Protein AF-A0AA96WL97-F1 (afdb_monomer_lite)

Sequence (292 aa):
MRRDTTIGDDLRQWLKRKKRLARTTHQAYKEHIDLYLQPQPGHIKRRDLKLRHIEAMYDAIERENAERLIHQAKVAELEEARDAAYRAGVQASGKKEERRVTRRVYLDANAALREGRKGKRKITSAATMHRINATLSSFLGSGIKRGEYSTNWAALVELPAAKRAKPLVRTPERVEEWKRTGEKPGPVMVWAPEQTGAFLDFVSDDRLYALWHTFIFLGYGSPFSWVKTRFESTHAFSPDHCSRSCACFASPRRHPDWISRRFKRLVGIHDLDGAAVPAGRSRTGQAAPARG

Structure (mmCIF, N/CA/C/O backbone):
data_AF-A0AA96WL97-F1
#
_entry.id   AF-A0AA96WL97-F1
#
loop_
_atom_site.group_PDB
_atom_site.id
_atom_site.type_symbol
_atom_site.label_atom_id
_atom_site.label_alt_id
_atom_site.label_comp_id
_atom_site.label_asym_id
_atom_site.label_entity_id
_atom_site.label_seq_id
_atom_site.pdbx_PDB_ins_code
_atom_site.Cartn_x
_atom_site.Cartn_y
_atom_site.Cartn_z
_atom_site.occupancy
_atom_site.B_iso_or_equiv
_atom_site.auth_seq_id
_atom_site.auth_comp_id
_atom_site.auth_asym_id
_atom_site.auth_atom_id
_atom_site.pdbx_PDB_model_num
ATOM 1 N N . MET A 1 1 ? -9.130 7.633 34.487 1.00 57.94 1 MET A N 1
ATOM 2 C CA . MET A 1 1 ? -8.559 7.285 33.162 1.00 57.94 1 MET A CA 1
ATOM 3 C C . MET A 1 1 ? -7.600 8.396 32.739 1.00 57.94 1 MET A C 1
ATOM 5 O O . MET A 1 1 ? -8.005 9.550 32.821 1.00 57.94 1 MET A O 1
ATOM 9 N N . ARG A 1 2 ? -6.335 8.101 32.388 1.00 68.44 2 ARG A N 1
ATOM 10 C CA . ARG A 1 2 ? -5.340 9.144 32.049 1.00 68.44 2 ARG A CA 1
ATOM 11 C C . ARG A 1 2 ? -5.741 9.823 30.734 1.00 68.44 2 ARG A C 1
ATOM 13 O O . ARG A 1 2 ? -5.734 9.183 29.690 1.00 68.44 2 ARG A O 1
ATOM 20 N N . ARG A 1 3 ? -6.149 11.093 30.795 1.00 64.94 3 ARG A N 1
ATOM 21 C CA . ARG A 1 3 ? -6.630 11.850 29.621 1.00 64.94 3 ARG A CA 1
ATOM 22 C C . ARG A 1 3 ? -5.494 12.310 28.697 1.00 64.94 3 ARG A C 1
ATOM 24 O O . ARG A 1 3 ? -5.757 12.627 27.543 1.00 64.94 3 ARG A O 1
ATOM 31 N N . ASP A 1 4 ? -4.259 12.309 29.198 1.00 79.06 4 ASP A N 1
ATOM 32 C CA . ASP A 1 4 ? -3.061 12.760 28.480 1.00 79.06 4 ASP A CA 1
ATOM 33 C C . ASP A 1 4 ? -2.331 11.659 27.702 1.00 79.06 4 ASP A C 1
ATOM 35 O O . ASP A 1 4 ? -1.277 11.918 27.129 1.00 79.06 4 ASP A O 1
ATOM 39 N N . THR A 1 5 ? -2.865 10.435 27.660 1.00 91.75 5 THR A N 1
ATOM 40 C CA . THR A 1 5 ? -2.268 9.367 26.852 1.00 91.75 5 THR A CA 1
ATOM 41 C C . THR A 1 5 ? -2.387 9.692 25.362 1.00 91.75 5 THR A C 1
ATOM 43 O O . THR A 1 5 ? -3.418 10.193 24.897 1.00 91.75 5 THR A O 1
ATOM 46 N N . THR A 1 6 ? -1.313 9.429 24.621 1.00 95.12 6 THR A N 1
ATOM 47 C CA . THR A 1 6 ? -1.275 9.634 23.174 1.00 95.12 6 THR A CA 1
ATOM 48 C C . THR A 1 6 ? -1.979 8.495 22.440 1.00 95.12 6 THR A C 1
ATOM 50 O O . THR A 1 6 ? -2.063 7.366 22.933 1.00 95.12 6 THR A O 1
ATOM 53 N N . ILE A 1 7 ? -2.473 8.767 21.232 1.00 94.75 7 ILE A N 1
ATOM 54 C CA . ILE A 1 7 ? -3.063 7.731 20.378 1.00 94.75 7 ILE A CA 1
ATOM 55 C C . ILE A 1 7 ? -2.039 6.638 20.045 1.00 94.75 7 ILE A C 1
ATOM 57 O O . ILE A 1 7 ? -2.407 5.466 19.979 1.00 94.75 7 ILE A O 1
ATOM 61 N N . GLY A 1 8 ? -0.758 6.986 19.884 1.00 94.50 8 GLY A N 1
ATOM 62 C CA . GLY A 1 8 ? 0.312 6.017 19.639 1.00 94.50 8 GLY A CA 1
ATOM 63 C C . GLY A 1 8 ? 0.466 5.008 20.780 1.00 94.50 8 GLY A C 1
ATOM 64 O O . GLY A 1 8 ? 0.510 3.797 20.539 1.00 94.50 8 GLY A O 1
ATOM 65 N N . ASP A 1 9 ? 0.463 5.483 22.026 1.00 94.50 9 ASP A N 1
ATOM 66 C CA . ASP A 1 9 ? 0.535 4.612 23.205 1.00 94.50 9 ASP A CA 1
ATOM 67 C C . ASP A 1 9 ? -0.697 3.712 23.314 1.00 94.50 9 ASP A C 1
ATOM 69 O O . ASP A 1 9 ? -0.585 2.504 23.554 1.00 94.50 9 ASP A O 1
ATOM 73 N N . ASP A 1 10 ? -1.879 4.280 23.071 1.00 94.31 10 ASP A N 1
ATOM 74 C CA . ASP A 1 10 ? -3.135 3.540 23.094 1.00 94.31 10 ASP A CA 1
ATOM 75 C C . ASP A 1 10 ? -3.192 2.456 22.014 1.00 94.31 10 ASP A C 1
ATOM 77 O O . ASP A 1 10 ? -3.643 1.342 22.290 1.00 94.31 10 ASP A O 1
ATOM 81 N N . LEU A 1 11 ? -2.705 2.739 20.802 1.00 95.56 11 LEU A N 1
ATOM 82 C CA . LEU A 1 11 ? -2.613 1.773 19.705 1.00 95.56 11 LEU A CA 1
ATOM 83 C C . LEU A 1 11 ? -1.702 0.600 20.073 1.00 95.56 11 LEU A C 1
ATOM 85 O O . LEU A 1 11 ? -2.075 -0.564 19.882 1.00 95.56 11 LEU A O 1
ATOM 89 N N . ARG A 1 12 ? -0.529 0.881 20.653 1.00 95.25 12 ARG A N 1
ATOM 90 C CA . ARG A 1 12 ? 0.408 -0.160 21.105 1.00 95.25 12 ARG A CA 1
ATOM 91 C C . ARG A 1 12 ? -0.185 -0.986 22.240 1.00 95.25 12 ARG A C 1
ATOM 93 O O . ARG A 1 12 ? -0.097 -2.217 22.223 1.00 95.25 12 ARG A O 1
ATOM 100 N N . GLN A 1 13 ? -0.839 -0.338 23.201 1.00 94.31 13 GLN A N 1
ATOM 101 C CA . GLN A 1 13 ? -1.490 -1.030 24.306 1.00 94.31 13 GLN A CA 1
ATOM 102 C C . GLN A 1 13 ? -2.673 -1.879 23.823 1.00 94.31 13 GLN A C 1
ATOM 104 O O . GLN A 1 13 ? -2.840 -3.018 24.263 1.00 94.31 13 GLN A O 1
ATOM 109 N N . TRP A 1 14 ? -3.470 -1.366 22.887 1.00 94.94 14 TRP A N 1
ATOM 110 C CA . TRP A 1 14 ? -4.554 -2.102 22.247 1.00 94.94 14 TRP A CA 1
ATOM 111 C C . TRP A 1 14 ? -4.045 -3.348 21.525 1.00 94.94 14 TRP A C 1
ATOM 113 O O . TRP A 1 14 ? -4.610 -4.426 21.726 1.00 94.94 14 TRP A O 1
ATOM 123 N N . LEU A 1 15 ? -2.961 -3.233 20.752 1.00 95.44 15 LEU A N 1
ATOM 124 C CA . LEU A 1 15 ? -2.369 -4.377 20.065 1.00 95.44 15 LEU A CA 1
ATOM 125 C C . LEU A 1 15 ? -1.872 -5.427 21.073 1.00 95.44 15 LEU A C 1
ATOM 127 O O . LEU A 1 15 ? -2.208 -6.602 20.939 1.00 95.44 15 LEU A O 1
ATOM 131 N N . LYS A 1 16 ? -1.195 -5.003 22.152 1.00 94.31 16 LYS A N 1
ATOM 132 C CA . LYS A 1 16 ? -0.733 -5.890 23.239 1.00 94.31 16 LYS A CA 1
ATOM 133 C C . LYS A 1 16 ? -1.879 -6.636 23.936 1.00 94.31 16 LYS A C 1
ATOM 135 O O . LYS A 1 16 ? -1.709 -7.775 24.365 1.00 94.31 16 LYS A O 1
ATOM 140 N N . ARG A 1 17 ? -3.060 -6.018 24.057 1.00 93.62 17 ARG A N 1
ATOM 141 C CA . ARG A 1 17 ? -4.249 -6.658 24.651 1.00 93.62 17 ARG A CA 1
ATOM 142 C C . ARG A 1 17 ? -4.842 -7.756 23.754 1.00 93.62 17 ARG A C 1
ATOM 144 O O . ARG A 1 17 ? -5.525 -8.641 24.269 1.00 93.62 17 ARG A O 1
ATOM 151 N N . LYS A 1 18 ? -4.597 -7.748 22.437 1.00 90.88 18 LYS A N 1
ATOM 152 C CA . LYS A 1 18 ? -5.163 -8.726 21.488 1.00 90.88 18 LYS A CA 1
ATOM 153 C C . LYS A 1 18 ? -4.414 -10.068 21.494 1.00 90.88 18 LYS A C 1
ATOM 155 O O . LYS A 1 18 ? -3.755 -10.433 20.528 1.00 90.88 18 LYS A O 1
ATOM 160 N N . LYS A 1 19 ? -4.593 -10.851 22.564 1.00 86.94 19 LYS A N 1
ATOM 161 C CA . LYS A 1 19 ? -3.905 -12.144 22.771 1.00 86.94 19 LYS A CA 1
ATOM 162 C C . LYS A 1 19 ? -4.341 -13.283 21.837 1.00 86.94 19 LYS A C 1
ATOM 164 O O . LYS A 1 19 ? -3.566 -14.198 21.607 1.00 86.94 19 LYS A O 1
ATOM 169 N N . ARG A 1 20 ? -5.573 -13.253 21.314 1.00 89.88 20 ARG A N 1
ATOM 170 C CA . ARG A 1 20 ? -6.141 -14.310 20.444 1.00 89.88 20 ARG A CA 1
ATOM 171 C C . ARG A 1 20 ? -6.071 -13.975 18.946 1.00 89.88 20 ARG A C 1
ATOM 173 O O . ARG A 1 20 ? -6.803 -14.550 18.150 1.00 89.88 20 ARG A O 1
ATOM 180 N N . LEU A 1 21 ? -5.254 -12.994 18.559 1.00 90.75 21 LEU A N 1
ATOM 181 C CA . LEU A 1 21 ? -5.152 -12.558 17.168 1.00 90.75 21 LEU A CA 1
ATOM 182 C C . LEU A 1 21 ? -4.196 -13.463 16.383 1.00 90.75 21 LEU A C 1
ATOM 184 O O . LEU A 1 21 ? -3.112 -13.783 16.863 1.00 90.75 21 LEU A O 1
ATOM 188 N N . ALA A 1 22 ? -4.573 -13.834 15.158 1.00 92.75 22 ALA A N 1
ATOM 189 C CA . ALA A 1 22 ? -3.690 -14.577 14.266 1.00 92.75 22 ALA A CA 1
ATOM 190 C C . ALA A 1 22 ? -2.371 -13.817 14.032 1.00 92.75 22 ALA A C 1
ATOM 192 O O . ALA A 1 22 ? -2.366 -12.591 13.879 1.00 92.75 22 ALA A O 1
ATOM 193 N N . ARG A 1 23 ? -1.252 -14.552 13.952 1.00 93.25 23 ARG A N 1
ATOM 194 C CA . ARG A 1 23 ? 0.104 -13.989 13.792 1.00 93.25 23 ARG A CA 1
ATOM 195 C C . ARG A 1 23 ? 0.204 -13.005 12.624 1.00 93.25 23 ARG A C 1
ATOM 197 O O . ARG A 1 23 ? 0.793 -11.938 12.765 1.00 93.25 23 ARG A O 1
ATOM 204 N N . THR A 1 24 ? -0.379 -13.355 11.479 1.00 93.56 24 THR A N 1
ATOM 205 C CA . THR A 1 24 ? -0.364 -12.532 10.259 1.00 93.56 24 THR A CA 1
ATOM 206 C C . THR A 1 24 ? -1.126 -11.223 10.441 1.00 93.56 24 THR A C 1
ATOM 208 O O . THR A 1 24 ? -0.638 -10.168 10.047 1.00 93.56 24 THR A O 1
ATOM 211 N N . THR A 1 25 ? -2.287 -11.258 11.095 1.00 93.25 25 THR A N 1
ATOM 212 C CA . THR A 1 25 ? -3.080 -10.056 11.379 1.00 93.25 25 THR A CA 1
ATOM 213 C C . THR A 1 25 ? -2.402 -9.162 12.413 1.00 93.25 25 THR A C 1
ATOM 215 O O . THR A 1 25 ? -2.405 -7.944 12.257 1.00 93.25 25 THR A O 1
ATOM 218 N N . HIS A 1 26 ? -1.781 -9.746 13.443 1.00 94.69 26 HIS A N 1
ATOM 219 C CA . HIS A 1 26 ? -0.990 -8.985 14.409 1.00 94.69 26 HIS A CA 1
ATOM 220 C C . HIS A 1 26 ? 0.166 -8.253 13.720 1.00 94.69 26 HIS A C 1
ATOM 222 O O . HIS A 1 26 ? 0.382 -7.069 13.972 1.00 94.69 26 HIS A O 1
ATOM 228 N N . GLN A 1 27 ? 0.881 -8.939 12.824 1.00 94.81 27 GLN A N 1
ATOM 229 C CA . GLN A 1 27 ? 1.963 -8.338 12.050 1.00 94.81 27 GLN A CA 1
ATOM 230 C C . GLN A 1 27 ? 1.458 -7.202 11.149 1.00 94.81 27 GLN A C 1
ATOM 232 O O . GLN A 1 27 ? 2.032 -6.118 11.179 1.00 94.81 27 GLN A O 1
ATOM 237 N N . ALA A 1 28 ? 0.346 -7.397 10.435 1.00 93.62 28 ALA A N 1
ATOM 238 C CA . ALA A 1 28 ? -0.245 -6.351 9.598 1.00 93.62 28 ALA A CA 1
ATOM 239 C C . ALA A 1 28 ? -0.657 -5.109 10.412 1.00 93.62 28 ALA A C 1
ATOM 241 O O . ALA A 1 28 ? -0.379 -3.981 10.015 1.00 93.62 28 ALA A O 1
ATOM 242 N N . TYR A 1 29 ? -1.277 -5.294 11.584 1.00 95.62 29 TYR A N 1
ATOM 243 C CA . TYR A 1 29 ? -1.622 -4.171 12.464 1.00 95.62 29 TYR A CA 1
ATOM 244 C C . TYR A 1 29 ? -0.385 -3.448 12.982 1.00 95.62 29 TYR A C 1
ATOM 246 O O . TYR A 1 29 ? -0.372 -2.220 13.003 1.00 95.62 29 TYR A O 1
ATOM 254 N N . LYS A 1 30 ? 0.655 -4.192 13.374 1.00 96.00 30 LYS A N 1
ATOM 255 C CA . LYS A 1 30 ? 1.928 -3.610 13.799 1.00 96.00 30 LYS A CA 1
ATOM 256 C C . LYS A 1 30 ? 2.538 -2.753 12.688 1.00 96.00 30 LYS A C 1
ATOM 258 O O . LYS A 1 30 ? 2.911 -1.619 12.949 1.00 96.00 30 LYS A O 1
ATOM 263 N N . GLU A 1 31 ? 2.571 -3.260 11.458 1.00 95.56 31 GLU A N 1
ATOM 264 C CA . GLU A 1 31 ? 3.070 -2.517 10.296 1.00 95.56 31 GLU A CA 1
ATOM 265 C C . GLU A 1 31 ? 2.265 -1.241 10.039 1.00 95.56 31 GLU A C 1
ATOM 267 O O . GLU A 1 31 ? 2.856 -0.182 9.848 1.00 95.56 31 GLU A O 1
ATOM 272 N N . HIS A 1 32 ? 0.930 -1.301 10.094 1.00 95.69 32 HIS A N 1
ATOM 273 C CA . HIS A 1 32 ? 0.101 -0.100 9.951 1.00 95.69 32 HIS A CA 1
ATOM 274 C C . HIS A 1 32 ? 0.394 0.931 11.051 1.00 95.69 32 HIS A C 1
ATOM 276 O O . HIS A 1 32 ? 0.474 2.129 10.771 1.00 95.69 32 HIS A O 1
ATOM 282 N N . ILE A 1 33 ? 0.572 0.467 12.293 1.00 95.88 33 ILE A N 1
ATOM 283 C CA . ILE A 1 33 ? 0.890 1.330 13.431 1.00 95.88 33 ILE A CA 1
ATOM 284 C C . ILE A 1 33 ? 2.257 1.981 13.245 1.00 95.88 33 ILE A C 1
ATOM 286 O O . ILE A 1 33 ? 2.350 3.200 13.300 1.00 95.88 33 ILE A O 1
ATOM 290 N N . ASP A 1 34 ? 3.303 1.198 13.003 1.00 95.56 34 ASP A N 1
ATOM 291 C CA . ASP A 1 34 ? 4.670 1.713 12.956 1.00 95.56 34 ASP A CA 1
ATOM 292 C C . ASP A 1 34 ? 4.909 2.615 11.730 1.00 95.56 34 ASP A C 1
ATOM 294 O O . ASP A 1 34 ? 5.621 3.610 11.844 1.00 95.56 34 ASP A O 1
ATOM 298 N N . LEU A 1 35 ? 4.293 2.311 10.580 1.00 92.81 35 LEU A N 1
ATOM 299 C CA . LEU A 1 35 ? 4.519 3.052 9.333 1.00 92.81 35 LEU A CA 1
ATOM 300 C C . LEU A 1 35 ? 3.624 4.285 9.160 1.00 92.81 35 LEU A C 1
ATOM 302 O O . LEU A 1 35 ? 4.073 5.258 8.564 1.00 92.81 35 LEU A O 1
ATOM 306 N N . TYR A 1 36 ? 2.372 4.245 9.629 1.00 93.62 36 TYR A N 1
ATOM 307 C CA . TYR A 1 36 ? 1.377 5.278 9.300 1.00 93.62 36 TYR A CA 1
ATOM 308 C C . TYR A 1 36 ? 0.752 5.923 10.535 1.00 93.62 36 TYR A C 1
ATOM 310 O O . TYR A 1 36 ? 0.695 7.148 10.625 1.00 93.62 36 TYR A O 1
ATOM 318 N N . LEU A 1 37 ? 0.302 5.122 11.507 1.00 94.50 37 LEU A N 1
ATOM 319 C CA . LEU A 1 37 ? -0.462 5.661 12.637 1.00 94.50 37 LEU A CA 1
ATOM 320 C C . LEU A 1 37 ? 0.429 6.289 13.716 1.00 94.50 37 LEU A C 1
ATOM 322 O O . LEU A 1 37 ? 0.019 7.243 14.364 1.00 94.50 37 LEU A O 1
ATOM 326 N N . GLN A 1 38 ? 1.642 5.783 13.932 1.00 93.81 38 GLN A N 1
ATOM 327 C CA . GLN A 1 38 ? 2.577 6.354 14.901 1.00 93.81 38 GLN A CA 1
ATOM 328 C C . GLN A 1 38 ? 3.153 7.695 14.421 1.00 93.81 38 GLN A C 1
ATOM 330 O O . GLN A 1 38 ? 3.151 8.626 15.226 1.00 93.81 38 GLN A O 1
ATOM 335 N N . PRO A 1 39 ? 3.625 7.840 13.163 1.00 93.25 39 PRO A N 1
ATOM 336 C CA . PRO A 1 39 ? 4.233 9.095 12.724 1.00 93.25 39 PRO A CA 1
ATOM 337 C C . PRO A 1 39 ? 3.222 10.240 12.616 1.00 93.25 39 PRO A C 1
ATOM 339 O O . PRO A 1 39 ? 3.520 11.355 13.031 1.00 93.25 39 PRO A O 1
ATOM 342 N N . GLN A 1 40 ? 2.024 9.959 12.091 1.00 90.44 40 GLN A N 1
ATOM 343 C CA . GLN A 1 40 ? 1.046 10.992 11.746 1.00 90.44 40 GLN A CA 1
ATOM 344 C C . GLN A 1 40 ? 0.090 11.293 12.924 1.00 90.44 40 GLN A C 1
ATOM 346 O O . GLN A 1 40 ? 0.294 12.300 13.590 1.00 90.44 40 GLN A O 1
ATOM 351 N N . PRO A 1 41 ? -0.904 10.458 13.294 1.00 92.56 41 PRO A N 1
ATOM 352 C CA . PRO A 1 41 ? -1.788 10.764 14.425 1.00 92.56 41 PRO A CA 1
ATOM 353 C C . PRO A 1 41 ? -1.231 10.356 15.800 1.00 92.56 41 PRO A C 1
ATOM 355 O O . PRO A 1 41 ? -1.852 10.643 16.822 1.00 92.56 41 PRO A O 1
ATOM 358 N N . GLY A 1 42 ? -0.090 9.666 15.866 1.00 91.94 42 GLY A N 1
ATOM 359 C CA . GLY A 1 42 ? 0.376 9.004 17.086 1.00 91.94 42 GLY A CA 1
ATOM 360 C C . GLY A 1 42 ? 0.736 9.946 18.232 1.00 91.94 42 GLY A C 1
ATOM 361 O O . GLY A 1 42 ? 0.603 9.550 19.385 1.00 91.94 42 GLY A O 1
ATOM 362 N N . HIS A 1 43 ? 1.136 11.183 17.934 1.00 93.62 43 HIS A N 1
ATOM 363 C CA . HIS A 1 43 ? 1.472 12.208 18.928 1.00 93.62 43 HIS A CA 1
ATOM 364 C C . HIS A 1 43 ? 0.241 12.950 19.480 1.00 93.62 43 HIS A C 1
ATOM 366 O O . HIS A 1 43 ? 0.340 13.679 20.467 1.00 93.62 43 HIS A O 1
ATOM 372 N N . ILE A 1 44 ? -0.927 12.774 18.858 1.00 94.31 44 ILE A N 1
ATOM 373 C CA . ILE A 1 44 ? -2.164 13.443 19.259 1.00 94.31 44 ILE A CA 1
ATOM 374 C C . ILE A 1 44 ? -2.659 12.817 20.562 1.00 94.31 44 ILE A C 1
ATOM 376 O O . ILE A 1 44 ? -2.655 11.595 20.732 1.00 94.31 44 ILE A O 1
ATOM 380 N N . LYS A 1 45 ? -3.100 13.652 21.504 1.00 93.94 45 LYS A N 1
ATOM 381 C CA . LYS A 1 45 ? -3.701 13.177 22.753 1.00 93.94 45 LYS A CA 1
ATOM 382 C C . LYS A 1 45 ? -5.068 12.561 22.484 1.00 93.94 45 LYS A C 1
ATOM 384 O O . LYS A 1 45 ? -5.835 13.065 21.666 1.00 93.94 45 LYS A O 1
ATOM 389 N N . ARG A 1 46 ? -5.430 11.533 23.255 1.00 91.88 46 ARG A N 1
ATOM 390 C CA . ARG A 1 46 ? -6.731 10.852 23.159 1.00 91.88 46 ARG A CA 1
ATOM 391 C C . ARG A 1 46 ? -7.923 11.815 23.095 1.00 91.88 46 ARG A C 1
ATOM 393 O O . ARG A 1 46 ? -8.811 11.620 22.272 1.00 91.88 46 ARG A O 1
ATOM 400 N N . ARG A 1 47 ? -7.937 12.842 23.951 1.00 90.62 47 ARG A N 1
ATOM 401 C CA . ARG A 1 47 ? -9.029 13.829 24.052 1.00 90.62 47 ARG A CA 1
ATOM 402 C C . ARG A 1 47 ? -9.152 14.761 22.838 1.00 90.62 47 ARG A C 1
ATOM 404 O O . ARG A 1 47 ? -10.216 15.326 22.618 1.00 90.62 47 ARG A O 1
ATOM 411 N N . ASP A 1 48 ? -8.064 14.924 22.089 1.00 92.62 48 ASP A N 1
ATOM 412 C CA . ASP A 1 48 ? -7.949 15.900 21.004 1.00 92.62 48 ASP A CA 1
ATOM 413 C C . ASP A 1 48 ? -8.165 15.247 19.626 1.00 92.62 48 ASP A C 1
ATOM 415 O O . ASP A 1 48 ? -8.278 15.946 18.618 1.00 92.62 48 ASP A O 1
ATOM 419 N N . LEU A 1 49 ? -8.275 13.911 19.571 1.00 93.62 49 LEU A N 1
ATOM 420 C CA . LEU A 1 49 ? -8.537 13.179 18.335 1.00 93.62 49 LEU A CA 1
ATOM 421 C C . LEU A 1 49 ? -9.923 13.534 17.770 1.00 93.62 49 LEU A C 1
ATOM 423 O O . LEU A 1 49 ? -10.955 13.351 18.416 1.00 93.62 49 LEU A O 1
ATOM 427 N N . LYS A 1 50 ? -9.922 13.995 16.520 1.00 94.94 50 LYS A N 1
ATOM 428 C CA . LYS A 1 50 ? -11.078 14.423 15.722 1.00 94.94 50 LYS A CA 1
ATOM 429 C C . LYS A 1 50 ? -10.894 13.963 14.276 1.00 94.94 50 LYS A C 1
ATOM 431 O O . LYS A 1 50 ? -9.773 13.638 13.883 1.00 94.94 50 LYS 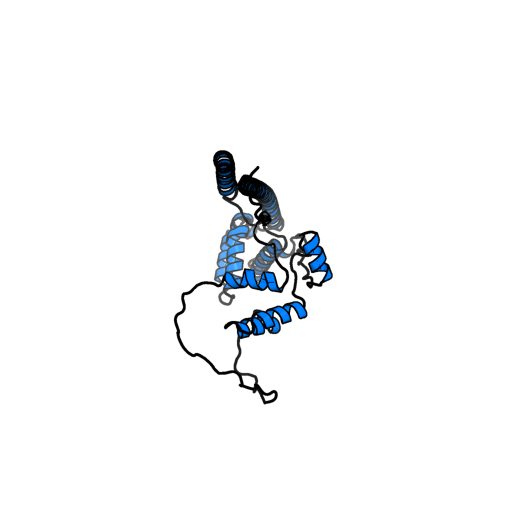A O 1
ATOM 436 N N . LEU A 1 51 ? -11.968 14.012 13.487 1.00 96.06 51 LEU A N 1
ATOM 437 C CA . LEU A 1 51 ? -11.981 13.623 12.070 1.00 96.06 51 LEU A CA 1
ATOM 438 C C . LEU A 1 51 ? -10.843 14.260 11.252 1.00 96.06 51 LEU A C 1
ATOM 440 O O . LEU A 1 51 ? -10.046 13.528 10.669 1.00 96.06 51 LEU A O 1
ATOM 444 N N . ARG A 1 52 ? -10.671 15.586 11.354 1.00 95.69 52 ARG A N 1
ATOM 445 C CA . ARG A 1 52 ? -9.614 16.361 10.668 1.00 95.69 52 ARG A CA 1
ATOM 446 C C . ARG A 1 52 ? -8.200 15.794 10.812 1.00 95.69 52 ARG A C 1
ATOM 448 O O . ARG A 1 52 ? -7.356 15.992 9.953 1.00 95.69 52 ARG A O 1
ATOM 455 N N . HIS A 1 53 ? -7.908 15.131 11.932 1.00 95.62 53 HIS A N 1
ATOM 456 C CA . HIS A 1 53 ? -6.581 14.579 12.191 1.00 95.62 53 HIS A CA 1
ATOM 457 C C . HIS A 1 53 ? -6.348 13.278 11.419 1.00 95.62 53 HIS A C 1
ATOM 459 O O . HIS A 1 53 ? -5.215 12.966 11.064 1.00 95.62 53 HIS A O 1
ATOM 465 N N . ILE A 1 54 ? -7.416 12.523 11.162 1.00 95.38 54 ILE A N 1
ATOM 466 C CA . ILE A 1 54 ? -7.363 11.316 10.341 1.00 95.38 54 ILE A CA 1
ATOM 467 C C . ILE A 1 54 ? -7.365 11.700 8.858 1.00 95.38 54 ILE A C 1
ATOM 469 O O . ILE A 1 54 ? -6.593 11.127 8.097 1.00 95.38 54 ILE A O 1
ATOM 473 N N . GLU A 1 55 ? -8.154 12.701 8.463 1.00 95.56 55 GLU A N 1
ATOM 474 C CA . GLU A 1 55 ? -8.115 13.271 7.106 1.00 95.56 55 GLU A CA 1
ATOM 475 C C . GLU A 1 55 ? -6.713 13.802 6.780 1.00 95.56 55 GLU A C 1
ATOM 477 O O . GLU A 1 55 ? -6.090 13.334 5.832 1.00 95.56 55 GLU A O 1
ATOM 482 N N . ALA A 1 56 ? -6.132 14.627 7.661 1.00 94.94 56 ALA A N 1
ATOM 483 C CA . ALA A 1 56 ? -4.775 15.149 7.484 1.00 94.94 56 ALA A CA 1
ATOM 484 C C . ALA A 1 56 ? -3.701 14.050 7.359 1.00 94.94 56 ALA A C 1
ATOM 486 O O . ALA A 1 56 ? -2.692 14.243 6.676 1.00 94.94 56 ALA A O 1
ATOM 487 N N . MET A 1 57 ? -3.900 12.893 8.004 1.00 95.50 57 MET A N 1
ATOM 488 C CA . MET A 1 57 ? -3.024 11.731 7.837 1.00 95.50 57 MET A CA 1
ATOM 489 C C . MET A 1 57 ? -3.137 11.148 6.423 1.00 95.50 57 MET A C 1
ATOM 491 O O . MET A 1 57 ? -2.107 10.830 5.828 1.00 95.50 57 MET A O 1
ATOM 495 N N . TYR A 1 58 ? -4.346 10.978 5.883 1.00 95.69 58 TYR A N 1
ATOM 496 C CA . TYR A 1 58 ? -4.513 10.467 4.520 1.00 95.69 58 TYR A CA 1
ATOM 497 C C . TYR A 1 58 ? -4.021 11.468 3.473 1.00 95.69 58 TYR A C 1
ATOM 499 O O . TYR A 1 58 ? -3.308 11.050 2.562 1.00 95.69 58 TYR A O 1
ATOM 507 N N . ASP A 1 59 ? -4.237 12.768 3.677 1.00 94.88 59 ASP A N 1
ATOM 508 C CA . ASP A 1 59 ? -3.657 13.817 2.831 1.00 94.88 59 ASP A CA 1
ATOM 509 C C . ASP A 1 59 ? -2.123 13.755 2.832 1.00 94.88 59 ASP A C 1
ATOM 511 O O . ASP A 1 59 ? -1.472 13.907 1.798 1.00 94.88 59 ASP A O 1
ATOM 515 N N . ALA A 1 60 ? -1.510 13.502 3.995 1.00 94.31 60 ALA A N 1
ATOM 516 C CA . ALA A 1 60 ? -0.066 13.309 4.089 1.00 94.31 60 ALA A CA 1
ATOM 517 C C . ALA A 1 60 ? 0.395 12.062 3.319 1.00 94.31 60 ALA A C 1
ATOM 519 O O . ALA A 1 60 ? 1.397 12.120 2.608 1.00 94.31 60 ALA A O 1
ATOM 520 N N . ILE A 1 61 ? -0.353 10.955 3.399 1.00 94.06 61 ILE A N 1
ATOM 521 C CA . ILE A 1 61 ? -0.065 9.739 2.625 1.00 94.06 61 ILE A CA 1
ATOM 522 C C . ILE A 1 61 ? -0.152 10.019 1.120 1.00 94.06 61 ILE A C 1
ATOM 524 O O . ILE A 1 61 ? 0.672 9.508 0.361 1.00 94.06 61 ILE A O 1
ATOM 528 N N . GLU A 1 62 ? -1.127 10.807 0.673 1.00 93.62 62 GLU A N 1
ATOM 529 C CA . GLU A 1 62 ? -1.274 11.177 -0.735 1.00 93.62 62 GLU A CA 1
ATOM 530 C C . GLU A 1 62 ? -0.137 12.079 -1.222 1.00 93.62 62 GLU A C 1
ATOM 532 O O . GLU A 1 62 ? 0.438 11.804 -2.278 1.00 93.62 62 GLU A O 1
ATOM 537 N N . ARG A 1 63 ? 0.277 13.070 -0.422 1.00 93.44 63 ARG A N 1
ATOM 538 C CA . ARG A 1 63 ? 1.470 13.887 -0.712 1.00 93.44 63 ARG A CA 1
ATOM 539 C C . ARG A 1 63 ? 2.729 13.027 -0.838 1.00 93.44 63 ARG A C 1
ATOM 541 O O . ARG A 1 63 ? 3.427 13.101 -1.847 1.00 93.44 63 ARG A O 1
ATOM 548 N N . GLU A 1 64 ? 2.976 12.136 0.122 1.00 92.75 64 GLU A N 1
ATOM 549 C CA . GLU A 1 64 ? 4.106 11.202 0.055 1.00 92.75 64 GLU A CA 1
ATOM 550 C C . GLU A 1 64 ? 4.002 10.250 -1.148 1.00 92.75 64 GLU A C 1
ATOM 552 O O . GLU A 1 64 ? 5.010 9.854 -1.732 1.00 92.75 64 GLU A O 1
ATOM 557 N N . ASN A 1 65 ? 2.793 9.842 -1.538 1.00 94.00 65 ASN A N 1
ATOM 558 C CA . ASN A 1 65 ? 2.587 9.023 -2.728 1.00 94.00 65 ASN A CA 1
ATOM 559 C C . ASN A 1 65 ? 2.959 9.772 -4.014 1.00 94.00 65 ASN A C 1
ATOM 561 O O . ASN A 1 65 ? 3.542 9.145 -4.900 1.00 94.00 65 ASN A O 1
ATOM 565 N N . ALA A 1 66 ? 2.675 11.073 -4.114 1.00 92.81 66 ALA A N 1
ATOM 566 C CA . ALA A 1 66 ? 3.084 11.893 -5.254 1.00 92.81 66 ALA A CA 1
ATOM 567 C C . ALA A 1 66 ? 4.616 11.940 -5.389 1.00 92.81 66 ALA A C 1
ATOM 569 O O . ALA A 1 66 ? 5.155 11.682 -6.465 1.00 92.81 66 ALA A O 1
ATOM 570 N N . GLU A 1 67 ? 5.334 12.134 -4.281 1.00 92.19 67 GLU A N 1
ATOM 571 C CA . GLU A 1 67 ? 6.803 12.074 -4.259 1.00 92.19 67 GLU A CA 1
ATOM 572 C C . GLU A 1 67 ? 7.327 10.691 -4.672 1.00 92.19 67 GLU A C 1
ATOM 574 O O . GLU A 1 67 ? 8.260 10.566 -5.470 1.00 92.19 67 GLU A O 1
ATOM 579 N N . ARG A 1 68 ? 6.698 9.620 -4.168 1.00 93.50 68 ARG A N 1
ATOM 580 C CA . ARG A 1 68 ? 7.055 8.238 -4.523 1.00 93.50 68 ARG A CA 1
ATOM 581 C C . ARG A 1 68 ? 6.816 7.951 -6.004 1.00 93.50 68 ARG A C 1
ATOM 583 O O . ARG A 1 68 ? 7.593 7.196 -6.583 1.00 93.50 68 ARG A O 1
ATOM 590 N N . LEU A 1 69 ? 5.776 8.521 -6.614 1.00 93.50 69 LEU A N 1
ATOM 591 C CA . LEU A 1 69 ? 5.502 8.396 -8.048 1.00 93.50 69 LEU A CA 1
ATOM 592 C C . LEU A 1 69 ? 6.594 9.069 -8.880 1.00 93.50 69 LEU A C 1
ATOM 594 O O . LEU A 1 69 ? 7.144 8.426 -9.772 1.00 93.50 69 LEU A O 1
ATOM 598 N N . ILE A 1 70 ? 6.973 10.301 -8.534 1.00 92.38 70 ILE A N 1
ATOM 599 C CA . ILE A 1 70 ? 8.070 11.025 -9.196 1.00 92.38 70 ILE A CA 1
ATOM 600 C C . ILE A 1 70 ? 9.375 10.226 -9.086 1.00 92.38 70 ILE A C 1
ATOM 602 O O . ILE A 1 70 ? 10.073 10.005 -10.075 1.00 92.38 70 ILE A O 1
ATOM 606 N N . HIS A 1 71 ? 9.680 9.709 -7.893 1.00 91.88 71 HIS A N 1
ATOM 607 C CA . HIS A 1 71 ? 10.850 8.860 -7.685 1.00 91.88 71 HIS A CA 1
ATOM 608 C C . HIS A 1 71 ? 10.794 7.574 -8.526 1.00 91.88 71 HIS A C 1
ATOM 610 O O . HIS A 1 71 ? 11.811 7.128 -9.054 1.00 91.88 71 HIS A O 1
ATOM 616 N N . GLN A 1 72 ? 9.627 6.934 -8.647 1.00 92.88 72 GLN A N 1
ATOM 617 C CA . GLN A 1 72 ? 9.476 5.735 -9.474 1.00 92.88 72 GLN A CA 1
ATOM 618 C C . GLN A 1 72 ? 9.626 6.026 -10.967 1.00 92.88 72 GLN A C 1
ATOM 620 O O . GLN A 1 72 ? 10.263 5.220 -11.640 1.00 92.88 72 GLN A O 1
ATOM 625 N N . ALA A 1 73 ? 9.117 7.161 -11.452 1.00 93.06 73 ALA A N 1
ATOM 626 C CA . ALA A 1 73 ? 9.310 7.606 -12.830 1.00 93.06 73 ALA A CA 1
ATOM 627 C C . ALA A 1 73 ? 10.801 7.802 -13.139 1.00 93.06 73 ALA A C 1
ATOM 629 O O . ALA A 1 73 ? 11.318 7.190 -14.067 1.00 93.06 73 ALA A O 1
ATOM 630 N N . LYS A 1 74 ? 11.533 8.508 -12.267 1.00 92.44 74 LYS A N 1
ATOM 631 C CA . LYS A 1 74 ? 12.992 8.660 -12.387 1.00 92.44 74 LYS A CA 1
ATOM 632 C C . LYS A 1 74 ? 13.725 7.315 -12.415 1.00 92.44 74 LYS A C 1
ATOM 634 O O . LYS A 1 74 ? 14.669 7.124 -13.174 1.00 92.44 74 LYS A O 1
ATOM 639 N N . VAL A 1 75 ? 13.320 6.364 -11.570 1.00 93.12 75 VAL A N 1
ATOM 640 C CA . VAL A 1 75 ? 13.912 5.017 -11.585 1.00 93.12 75 VAL A CA 1
ATOM 641 C C . VAL A 1 75 ? 13.607 4.290 -12.896 1.00 93.12 75 VAL A C 1
ATOM 643 O O . VAL A 1 75 ? 14.492 3.602 -13.391 1.00 93.12 75 VAL A O 1
ATOM 646 N N . ALA A 1 76 ? 12.404 4.438 -13.456 1.00 92.44 76 ALA A N 1
ATOM 647 C CA . ALA A 1 76 ? 12.044 3.839 -14.739 1.00 92.44 76 ALA A CA 1
ATOM 648 C C . ALA A 1 76 ? 12.889 4.414 -15.889 1.00 92.44 76 ALA A C 1
ATOM 650 O O . ALA A 1 76 ? 13.466 3.643 -16.648 1.00 92.44 76 ALA A O 1
ATOM 651 N N . GLU A 1 77 ? 13.082 5.734 -15.942 1.00 91.88 77 GLU A N 1
ATOM 652 C CA . GLU A 1 77 ? 13.970 6.383 -16.922 1.00 91.88 77 GLU A CA 1
ATOM 653 C C . GLU A 1 77 ? 15.413 5.853 -16.833 1.00 91.88 77 GLU A C 1
ATOM 655 O O . GLU A 1 77 ? 16.053 5.558 -17.842 1.00 91.88 77 GLU A O 1
ATOM 660 N N . LEU A 1 78 ? 15.932 5.666 -15.613 1.00 93.00 78 LEU A N 1
ATOM 661 C CA . LEU A 1 78 ? 17.262 5.085 -15.396 1.00 93.00 78 LEU A CA 1
ATOM 662 C C . LEU A 1 78 ? 17.337 3.606 -15.813 1.00 93.00 78 LEU A C 1
ATOM 664 O O . LEU A 1 78 ? 18.383 3.144 -16.277 1.00 93.00 78 LEU A O 1
ATOM 668 N N . GLU A 1 79 ? 16.253 2.848 -15.635 1.00 92.88 79 GLU A N 1
ATOM 669 C CA . GLU A 1 79 ? 16.146 1.462 -16.105 1.00 92.88 79 GLU A CA 1
ATOM 670 C C . GLU A 1 79 ? 16.164 1.409 -17.638 1.00 92.88 79 GLU A C 1
ATOM 672 O O . GLU A 1 79 ? 16.943 0.644 -18.208 1.00 92.88 79 GLU A O 1
ATOM 677 N N . GLU A 1 80 ? 15.409 2.283 -18.302 1.00 92.38 80 GLU A N 1
ATOM 678 C CA . GLU A 1 80 ? 15.393 2.407 -19.761 1.00 92.38 80 GLU A CA 1
ATOM 679 C C . GLU A 1 80 ? 16.753 2.827 -20.325 1.00 92.38 80 GLU A C 1
ATOM 681 O O . GLU A 1 80 ? 17.221 2.239 -21.302 1.00 92.38 80 GLU A O 1
ATOM 686 N N . ALA A 1 81 ? 17.440 3.779 -19.684 1.00 91.12 81 ALA A N 1
ATOM 687 C CA . ALA A 1 81 ? 18.785 4.200 -20.075 1.00 91.12 81 ALA A CA 1
ATOM 688 C C . ALA A 1 81 ? 19.796 3.044 -19.980 1.00 91.12 81 ALA A C 1
ATOM 690 O O . ALA A 1 81 ? 20.595 2.821 -20.896 1.00 91.12 81 ALA A O 1
ATOM 691 N N . ARG A 1 82 ? 19.731 2.250 -18.900 1.00 94.06 82 ARG A N 1
ATOM 692 C CA . ARG A 1 82 ? 20.541 1.032 -18.744 1.00 94.06 82 ARG A CA 1
ATOM 693 C C . ARG A 1 82 ? 20.228 0.012 -19.841 1.00 94.06 82 ARG A C 1
ATOM 695 O O . ARG A 1 82 ? 21.147 -0.593 -20.394 1.00 94.06 82 ARG A O 1
ATOM 702 N N . ASP A 1 83 ? 18.951 -0.189 -20.152 1.00 89.75 83 ASP A N 1
ATOM 703 C CA . ASP A 1 83 ? 18.492 -1.141 -21.169 1.00 89.75 83 ASP A CA 1
ATOM 704 C C . ASP A 1 83 ? 18.872 -0.718 -22.585 1.00 89.75 83 ASP A C 1
ATOM 706 O O . ASP A 1 83 ? 19.272 -1.554 -23.397 1.00 89.75 83 ASP A O 1
ATOM 710 N N . ALA A 1 84 ? 18.809 0.576 -22.888 1.00 90.62 84 ALA A N 1
ATOM 711 C CA . ALA A 1 84 ? 19.300 1.143 -24.135 1.00 90.62 84 ALA A CA 1
ATOM 712 C C . ALA A 1 84 ? 20.816 0.937 -24.280 1.00 90.62 84 ALA A C 1
ATOM 714 O O . ALA A 1 84 ? 21.262 0.418 -25.305 1.00 90.62 84 ALA A O 1
ATOM 715 N N . ALA A 1 85 ? 21.598 1.239 -23.237 1.00 89.44 85 ALA A N 1
ATOM 716 C CA . ALA A 1 85 ? 23.045 1.023 -23.235 1.00 89.44 85 ALA A CA 1
ATOM 717 C C . ALA A 1 85 ? 23.414 -0.461 -23.399 1.00 89.44 85 ALA A C 1
ATOM 719 O O . ALA A 1 85 ? 24.325 -0.803 -24.157 1.00 89.44 85 ALA A O 1
ATOM 720 N N . TYR A 1 86 ? 22.677 -1.356 -22.734 1.00 88.50 86 TYR A N 1
ATOM 721 C CA . TYR A 1 86 ? 22.851 -2.798 -22.892 1.00 88.50 86 TYR A CA 1
ATOM 722 C C . TYR A 1 86 ? 22.564 -3.245 -24.332 1.00 88.50 86 TYR A C 1
ATOM 724 O O . TYR A 1 86 ? 23.400 -3.913 -24.941 1.00 88.50 86 TYR A O 1
ATOM 732 N N . ARG A 1 87 ? 21.428 -2.829 -24.910 1.00 88.12 87 ARG A N 1
ATOM 733 C CA . ARG A 1 87 ? 21.062 -3.146 -26.302 1.00 88.12 87 ARG A CA 1
ATOM 734 C C . ARG A 1 87 ? 22.100 -2.629 -27.298 1.00 88.12 87 ARG A C 1
ATOM 736 O O . ARG A 1 87 ? 22.504 -3.382 -28.179 1.00 88.12 87 ARG A O 1
ATOM 743 N N . ALA A 1 88 ? 22.588 -1.400 -27.131 1.00 85.88 88 ALA A N 1
ATOM 744 C CA . ALA A 1 88 ? 23.646 -0.838 -27.971 1.00 85.88 88 ALA A CA 1
ATOM 745 C C . ALA A 1 88 ? 24.945 -1.663 -27.898 1.00 85.88 88 ALA A C 1
ATOM 747 O O . ALA A 1 88 ? 25.564 -1.943 -28.924 1.00 85.88 88 ALA A O 1
ATOM 748 N N . GLY A 1 89 ? 25.325 -2.124 -26.701 1.00 85.06 89 GLY A N 1
ATOM 749 C CA . GLY A 1 89 ? 26.483 -3.002 -26.513 1.00 85.06 89 GLY A CA 1
ATOM 750 C C . GLY A 1 89 ? 26.338 -4.370 -27.189 1.00 85.06 89 GLY A C 1
ATOM 751 O O . GLY A 1 89 ? 27.318 -4.896 -27.717 1.00 85.06 89 GLY A O 1
ATOM 752 N N . VAL A 1 90 ? 25.125 -4.933 -27.218 1.00 85.00 90 VAL A N 1
ATOM 753 C CA . VAL A 1 90 ? 24.837 -6.178 -27.952 1.00 85.00 90 VAL A CA 1
ATOM 754 C C . VAL A 1 90 ? 24.959 -5.965 -29.468 1.00 85.00 90 VAL A C 1
ATOM 756 O O . VAL A 1 90 ? 25.519 -6.823 -30.149 1.00 85.00 90 VAL A O 1
ATOM 759 N N . GLN A 1 91 ? 24.502 -4.821 -29.992 1.00 79.00 91 GLN A N 1
ATOM 760 C CA . GLN A 1 91 ? 24.570 -4.497 -31.426 1.00 79.00 91 GLN A CA 1
ATOM 761 C C . GLN A 1 91 ? 25.997 -4.208 -31.920 1.00 79.00 91 GLN A C 1
ATOM 763 O O . GLN A 1 91 ? 26.356 -4.607 -33.023 1.00 79.00 91 GLN A O 1
ATOM 768 N N . ALA A 1 92 ? 26.856 -3.603 -31.095 1.00 75.38 92 ALA A N 1
ATOM 769 C CA . ALA A 1 92 ? 28.258 -3.303 -31.427 1.00 75.38 92 ALA A CA 1
ATOM 770 C C . ALA A 1 92 ? 29.186 -4.546 -31.465 1.00 75.38 92 ALA A C 1
ATOM 772 O O . ALA A 1 92 ? 30.415 -4.452 -31.348 1.00 75.38 92 ALA A O 1
ATOM 773 N N . SER A 1 93 ? 28.624 -5.754 -31.565 1.00 58.69 93 SER A N 1
ATOM 774 C CA . SER A 1 93 ? 29.376 -7.003 -31.485 1.00 58.69 93 SER A CA 1
ATOM 775 C C . SER A 1 93 ? 30.279 -7.210 -32.709 1.00 58.69 93 SER A C 1
ATOM 777 O O . SER A 1 93 ? 29.849 -7.706 -33.741 1.00 58.69 93 SER A O 1
ATOM 779 N N . GLY A 1 94 ? 31.566 -6.879 -32.564 1.00 63.50 94 GLY A N 1
ATOM 780 C CA . GLY A 1 94 ? 32.604 -7.204 -33.553 1.00 63.50 94 GLY A CA 1
ATOM 781 C C . GLY A 1 94 ? 33.853 -6.327 -33.456 1.00 63.50 94 GLY A C 1
ATOM 782 O O . GLY A 1 94 ? 34.960 -6.811 -33.676 1.00 63.50 94 GLY A O 1
ATOM 783 N N . LYS A 1 95 ? 33.708 -5.066 -33.032 1.00 71.19 95 LYS A N 1
ATOM 784 C CA . LYS A 1 95 ? 34.815 -4.100 -32.949 1.00 71.19 95 LYS A CA 1
ATOM 785 C C . LYS A 1 95 ? 35.211 -3.834 -31.493 1.00 71.19 95 LYS A C 1
ATOM 787 O O . LYS A 1 95 ? 34.396 -3.433 -30.664 1.00 71.19 95 LYS A O 1
ATOM 792 N N . LYS A 1 96 ? 36.483 -4.087 -31.162 1.00 76.50 96 LYS A N 1
ATOM 793 C CA . LYS A 1 96 ? 37.024 -4.024 -29.786 1.00 76.50 96 LYS A CA 1
ATOM 794 C C . LYS A 1 96 ? 36.833 -2.652 -29.127 1.00 76.50 96 LYS A C 1
ATOM 796 O O . LYS A 1 96 ? 36.537 -2.602 -27.935 1.00 76.50 96 LYS A O 1
ATOM 801 N N . GLU A 1 97 ? 36.987 -1.575 -29.891 1.00 78.31 97 GLU A N 1
ATOM 802 C CA . GLU A 1 97 ? 36.906 -0.206 -29.370 1.00 78.31 97 GLU A CA 1
ATOM 803 C C . GLU A 1 97 ? 35.457 0.240 -29.127 1.00 78.31 97 GLU A C 1
ATOM 805 O O . GLU A 1 97 ? 35.127 0.704 -28.038 1.00 78.31 97 GLU A O 1
ATOM 810 N N . GLU A 1 98 ? 34.544 -0.051 -30.058 1.00 77.50 98 GLU A N 1
ATOM 811 C CA . GLU A 1 98 ? 33.104 0.205 -29.889 1.00 77.50 98 GLU A CA 1
ATOM 812 C C . GLU A 1 98 ? 32.530 -0.542 -28.665 1.00 77.50 98 GLU A C 1
ATOM 814 O O . GLU A 1 98 ? 31.717 -0.003 -27.908 1.00 77.50 98 GLU A O 1
ATOM 819 N N . ARG A 1 99 ? 33.032 -1.753 -28.374 1.00 76.50 99 ARG A N 1
ATOM 820 C CA . ARG A 1 99 ? 32.690 -2.494 -27.145 1.00 76.50 99 ARG A CA 1
ATOM 821 C C . ARG A 1 99 ? 33.169 -1.810 -25.861 1.00 76.50 99 ARG A C 1
ATOM 823 O O . ARG A 1 99 ? 32.507 -1.933 -24.833 1.00 76.50 99 ARG A O 1
ATOM 830 N N . ARG A 1 100 ? 34.315 -1.121 -25.871 1.00 83.19 100 ARG A N 1
ATOM 831 C CA . ARG A 1 100 ? 34.823 -0.403 -24.685 1.00 83.19 100 ARG A CA 1
ATOM 832 C C . ARG A 1 100 ? 33.961 0.812 -24.371 1.00 83.19 100 ARG A C 1
ATOM 834 O O . ARG A 1 100 ? 33.580 0.987 -23.214 1.00 83.19 100 ARG A O 1
ATOM 841 N N . VAL A 1 101 ? 33.610 1.587 -25.396 1.00 85.56 101 VAL A N 1
ATOM 842 C CA . VAL A 1 101 ? 32.747 2.769 -25.268 1.00 85.56 101 VAL A CA 1
ATOM 843 C C . VAL A 1 101 ? 31.361 2.369 -24.761 1.00 85.56 101 VAL A C 1
ATOM 845 O O . VAL A 1 101 ? 30.921 2.850 -23.720 1.00 85.56 101 VAL A O 1
ATOM 848 N N . THR A 1 102 ? 30.707 1.410 -25.421 1.00 85.38 102 THR A N 1
ATOM 849 C CA . THR A 1 102 ? 29.375 0.925 -25.008 1.00 85.38 102 THR A CA 1
ATOM 850 C C . THR A 1 102 ? 29.374 0.314 -23.605 1.00 85.38 102 THR A C 1
ATOM 852 O O . THR A 1 102 ? 28.448 0.547 -22.825 1.00 85.38 102 THR A O 1
ATOM 855 N N . ARG A 1 103 ? 30.439 -0.406 -23.222 1.00 86.69 103 ARG A N 1
ATOM 856 C CA . ARG A 1 103 ? 30.594 -0.930 -21.857 1.00 86.69 103 ARG A CA 1
ATOM 857 C C . ARG A 1 103 ? 30.729 0.182 -20.818 1.00 86.69 103 ARG A C 1
ATOM 859 O O . ARG A 1 10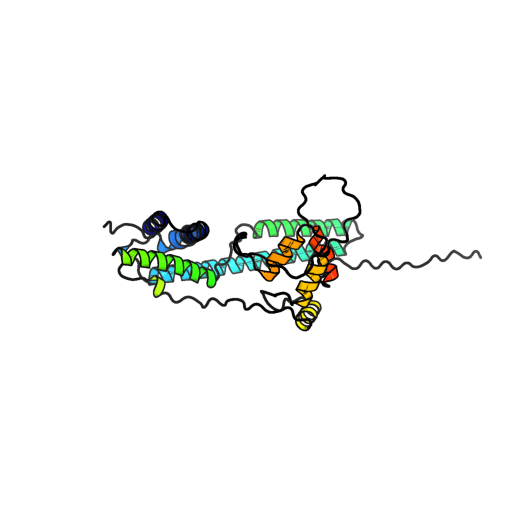3 ? 30.163 0.034 -19.738 1.00 86.69 103 ARG A O 1
ATOM 866 N N . ARG A 1 104 ? 31.460 1.265 -21.109 1.00 90.31 104 ARG A N 1
ATOM 867 C CA . ARG A 1 104 ? 31.573 2.421 -20.204 1.00 90.31 104 ARG A CA 1
ATOM 868 C C . ARG A 1 104 ? 30.203 3.064 -19.983 1.00 90.31 104 ARG A C 1
ATOM 870 O O . ARG A 1 104 ? 29.781 3.158 -18.837 1.00 90.31 104 ARG A O 1
ATOM 877 N N . VAL A 1 105 ? 29.473 3.353 -21.062 1.00 90.31 105 VAL A N 1
ATOM 878 C CA . VAL A 1 105 ? 28.114 3.923 -21.003 1.00 90.31 105 VAL A CA 1
ATOM 879 C C . VAL A 1 105 ? 27.173 3.049 -20.168 1.00 90.31 105 VAL A C 1
ATOM 881 O O . VAL A 1 105 ? 26.448 3.554 -19.314 1.00 90.31 105 VAL A O 1
ATOM 884 N N . TYR A 1 106 ? 27.217 1.724 -20.347 1.00 92.12 106 TYR A N 1
ATOM 885 C CA . TYR A 1 106 ? 26.430 0.802 -19.525 1.00 92.12 106 TYR A CA 1
ATOM 886 C C . TYR A 1 106 ? 26.814 0.851 -18.040 1.00 92.12 106 TYR A C 1
ATOM 888 O O . TYR A 1 106 ? 25.935 0.828 -17.179 1.00 92.12 106 TYR A O 1
ATOM 896 N N . LEU A 1 107 ? 28.110 0.884 -17.714 1.00 93.69 107 LEU A N 1
ATOM 897 C CA . LEU A 1 107 ? 28.565 0.939 -16.323 1.00 93.69 107 LEU A CA 1
ATOM 898 C C . LEU A 1 107 ? 28.132 2.239 -15.642 1.00 93.69 107 LEU A C 1
ATOM 900 O O . LEU A 1 107 ? 27.667 2.179 -14.504 1.00 93.69 107 LEU A O 1
ATOM 904 N N . ASP A 1 108 ? 28.219 3.364 -16.349 1.00 93.38 108 ASP A N 1
ATOM 905 C CA . ASP A 1 108 ? 27.810 4.674 -15.846 1.00 93.38 108 ASP A CA 1
ATOM 906 C C . ASP A 1 108 ? 26.283 4.722 -15.639 1.00 93.38 108 ASP A C 1
ATOM 908 O O . ASP A 1 108 ? 25.815 5.082 -14.556 1.00 93.38 108 ASP A O 1
ATOM 912 N N . ALA A 1 109 ? 25.496 4.225 -16.603 1.00 92.44 109 ALA A N 1
ATOM 913 C CA . ALA A 1 109 ? 24.040 4.095 -16.471 1.00 92.44 109 ALA A CA 1
ATOM 914 C C . ALA A 1 109 ? 23.633 3.152 -15.322 1.00 92.44 109 ALA A C 1
ATOM 916 O O . ALA A 1 109 ? 22.702 3.427 -14.568 1.00 92.44 109 ALA A O 1
ATOM 917 N N . ASN A 1 110 ? 24.353 2.043 -15.135 1.00 93.38 110 ASN A N 1
ATOM 918 C CA . ASN A 1 110 ? 24.093 1.101 -14.049 1.00 93.38 110 ASN A CA 1
ATOM 919 C C . ASN A 1 110 ? 24.472 1.683 -12.675 1.00 93.38 110 ASN A C 1
ATOM 921 O O . ASN A 1 110 ? 23.796 1.408 -11.683 1.00 93.38 110 ASN A O 1
ATOM 925 N N . ALA A 1 111 ? 25.531 2.494 -12.597 1.00 95.06 111 ALA A N 1
ATOM 926 C CA . ALA A 1 111 ? 25.882 3.228 -11.384 1.00 95.06 111 ALA A CA 1
ATOM 927 C C . ALA A 1 111 ? 24.801 4.264 -11.034 1.00 95.06 111 ALA A C 1
ATOM 929 O O . ALA A 1 111 ? 24.324 4.277 -9.897 1.00 95.06 111 ALA A O 1
ATOM 930 N N . ALA A 1 112 ? 24.338 5.039 -12.019 1.00 93.06 112 ALA A N 1
ATOM 931 C CA . ALA A 1 112 ? 23.240 5.988 -11.850 1.00 93.06 112 ALA A CA 1
ATOM 932 C C . ALA A 1 112 ? 21.938 5.296 -11.408 1.00 93.06 112 ALA A C 1
ATOM 934 O O . ALA A 1 112 ? 21.282 5.757 -10.475 1.00 93.06 112 ALA A O 1
ATOM 935 N N . LEU A 1 113 ? 21.597 4.144 -11.999 1.00 92.75 113 LEU A N 1
ATOM 936 C CA . LEU A 1 113 ? 20.433 3.349 -11.600 1.00 92.75 113 LEU A CA 1
ATOM 937 C C . LEU A 1 113 ? 20.535 2.840 -10.157 1.00 92.75 113 LEU A C 1
ATOM 939 O O . LEU A 1 113 ? 19.546 2.857 -9.422 1.00 92.75 113 LEU A O 1
ATOM 943 N N . ARG A 1 114 ? 21.713 2.370 -9.731 1.00 93.00 114 ARG A N 1
ATOM 944 C CA . ARG A 1 114 ? 21.923 1.937 -8.341 1.00 93.00 114 ARG A CA 1
ATOM 945 C C . ARG A 1 114 ? 21.701 3.083 -7.366 1.00 93.00 114 ARG A C 1
ATOM 947 O O . ARG A 1 114 ? 21.048 2.862 -6.350 1.00 93.00 114 ARG A O 1
ATOM 954 N N . GLU A 1 115 ? 22.204 4.274 -7.683 1.00 93.50 115 GLU A N 1
ATOM 955 C CA . GLU A 1 115 ? 22.005 5.461 -6.852 1.00 93.50 115 GLU A CA 1
ATOM 956 C C . GLU A 1 115 ? 20.535 5.883 -6.829 1.00 93.50 115 GLU A C 1
ATOM 958 O O . GLU A 1 115 ? 19.950 6.017 -5.759 1.00 93.50 115 GLU A O 1
ATOM 963 N N . GLY A 1 116 ? 19.898 5.982 -7.998 1.00 90.56 116 GLY A N 1
ATOM 964 C CA . GLY A 1 116 ? 18.492 6.364 -8.119 1.00 90.56 116 GLY A CA 1
ATOM 965 C C . GLY A 1 116 ? 17.515 5.367 -7.490 1.00 90.56 116 GLY A C 1
ATOM 966 O O . GLY A 1 116 ? 16.415 5.745 -7.108 1.00 90.56 116 GLY A O 1
ATOM 967 N N . ARG A 1 117 ? 17.887 4.089 -7.341 1.00 91.88 117 ARG A N 1
ATOM 968 C CA . ARG A 1 117 ? 17.064 3.088 -6.639 1.00 91.88 117 ARG A CA 1
ATOM 969 C C . ARG A 1 117 ? 17.118 3.213 -5.117 1.00 91.88 117 ARG A C 1
ATOM 971 O O . ARG A 1 117 ? 16.244 2.646 -4.450 1.00 91.88 117 ARG A O 1
ATOM 978 N N . LYS A 1 118 ? 18.112 3.903 -4.549 1.00 91.81 118 LYS A N 1
ATOM 979 C CA . LYS A 1 118 ? 18.194 4.082 -3.096 1.00 91.81 118 LYS A CA 1
ATOM 980 C C . LYS A 1 118 ? 16.965 4.839 -2.607 1.00 91.81 118 LYS A C 1
ATOM 982 O O . LYS A 1 118 ? 16.560 5.833 -3.186 1.00 91.81 118 LYS A O 1
ATOM 987 N N . GLY A 1 119 ? 16.349 4.344 -1.537 1.00 87.12 119 GLY A N 1
ATOM 988 C CA . GLY A 1 119 ? 15.153 4.974 -0.979 1.00 87.12 119 GLY A CA 1
ATOM 989 C C . GLY A 1 119 ? 13.859 4.726 -1.764 1.00 87.12 119 GLY A C 1
ATOM 990 O O . GLY A 1 119 ? 12.834 5.289 -1.388 1.00 87.12 119 GLY A O 1
ATOM 991 N N . LYS A 1 120 ? 13.844 3.847 -2.783 1.00 86.25 120 LYS A N 1
ATOM 992 C CA . LYS A 1 120 ? 12.605 3.452 -3.476 1.00 86.25 120 LYS A CA 1
ATOM 993 C C . LYS A 1 120 ? 11.616 2.825 -2.487 1.00 86.25 120 LYS A C 1
ATOM 995 O O . LYS A 1 120 ? 11.790 1.691 -2.040 1.00 86.25 120 LYS A O 1
ATOM 1000 N N . ARG A 1 121 ? 10.549 3.559 -2.170 1.00 86.25 121 ARG A N 1
ATOM 1001 C CA . ARG A 1 121 ? 9.449 3.108 -1.303 1.00 86.25 121 ARG A CA 1
ATOM 1002 C C . ARG A 1 121 ? 8.254 2.644 -2.132 1.00 86.25 121 ARG A C 1
ATOM 1004 O O . ARG A 1 121 ? 8.023 3.100 -3.253 1.00 86.25 121 ARG A O 1
ATOM 1011 N N . LYS A 1 122 ? 7.471 1.725 -1.562 1.00 87.56 122 LYS A N 1
ATOM 1012 C CA . LYS A 1 122 ? 6.219 1.258 -2.165 1.00 87.56 122 LYS A CA 1
ATOM 1013 C C . LYS A 1 122 ? 5.151 2.351 -2.059 1.00 87.56 122 LYS A C 1
ATOM 1015 O O . LYS A 1 122 ? 5.003 2.976 -1.012 1.00 87.56 122 LYS A O 1
ATOM 1020 N N . ILE A 1 123 ? 4.391 2.558 -3.130 1.00 90.81 123 ILE A N 1
ATOM 1021 C CA . ILE A 1 123 ? 3.242 3.472 -3.123 1.00 90.81 123 ILE A CA 1
ATOM 1022 C C . ILE A 1 123 ? 2.122 2.856 -2.281 1.00 90.81 123 ILE A C 1
ATOM 1024 O O . ILE A 1 123 ? 1.802 1.668 -2.409 1.00 90.81 123 ILE A O 1
ATOM 1028 N N . THR A 1 124 ? 1.524 3.665 -1.411 1.00 93.19 124 THR A N 1
ATOM 1029 C CA . THR A 1 124 ? 0.371 3.258 -0.612 1.00 93.19 124 THR A CA 1
ATOM 1030 C C . THR A 1 124 ? -0.869 3.319 -1.500 1.00 93.19 124 THR A C 1
ATOM 1032 O O . THR A 1 124 ? -1.396 4.393 -1.760 1.00 93.19 124 THR A O 1
ATOM 1035 N N . SER A 1 125 ? -1.332 2.171 -1.994 1.00 91.75 125 SER A N 1
ATOM 1036 C CA . SER A 1 125 ? -2.547 2.108 -2.822 1.00 91.75 125 SER A CA 1
ATOM 1037 C C . SER A 1 125 ? -3.817 2.451 -2.031 1.00 91.75 125 SER A C 1
ATOM 1039 O O . SER A 1 125 ? -3.848 2.246 -0.816 1.00 91.75 125 SER A O 1
ATOM 1041 N N . ALA A 1 126 ? -4.898 2.832 -2.723 1.00 93.62 126 ALA A N 1
ATOM 1042 C CA . ALA A 1 126 ? -6.223 3.010 -2.114 1.00 93.62 126 ALA A CA 1
ATOM 1043 C C . ALA A 1 126 ? -6.655 1.773 -1.301 1.00 93.62 126 ALA A C 1
ATOM 1045 O O . ALA A 1 126 ? -7.108 1.885 -0.167 1.00 93.62 126 ALA A O 1
ATOM 1046 N N . ALA A 1 127 ? -6.413 0.561 -1.814 1.00 93.44 127 ALA A N 1
ATOM 1047 C CA . ALA A 1 127 ? -6.692 -0.674 -1.076 1.00 93.44 127 ALA A CA 1
ATOM 1048 C C . ALA A 1 127 ? -5.894 -0.785 0.238 1.00 93.44 127 ALA A C 1
ATOM 1050 O O . ALA A 1 127 ? -6.390 -1.329 1.223 1.00 93.44 127 ALA A O 1
ATOM 1051 N N . THR A 1 128 ? -4.661 -0.276 0.269 1.00 94.06 128 THR A N 1
ATOM 1052 C CA . THR A 1 128 ? -3.855 -0.208 1.494 1.00 94.06 128 THR A CA 1
ATOM 1053 C C . THR A 1 128 ? -4.418 0.829 2.463 1.00 94.06 128 THR A C 1
ATOM 1055 O O . THR A 1 128 ? -4.528 0.518 3.645 1.00 94.06 128 THR A O 1
ATOM 1058 N N . MET A 1 129 ? -4.839 2.005 1.983 1.00 95.56 129 MET A N 1
ATOM 1059 C CA . MET A 1 129 ? -5.501 3.027 2.811 1.00 95.56 129 MET A CA 1
ATOM 1060 C C . MET A 1 129 ? -6.744 2.457 3.503 1.00 95.56 129 MET A C 1
ATOM 1062 O O . MET A 1 129 ? -6.869 2.572 4.716 1.00 95.56 129 MET A O 1
ATOM 1066 N N . HIS A 1 130 ? -7.590 1.717 2.777 1.00 95.94 130 HIS A N 1
ATOM 1067 C CA . HIS A 1 130 ? -8.747 1.023 3.361 1.00 95.94 130 HIS A CA 1
ATOM 1068 C C . HIS A 1 130 ? -8.361 -0.002 4.439 1.00 95.94 130 HIS A C 1
ATOM 1070 O O . HIS A 1 130 ? -9.043 -0.120 5.454 1.00 95.94 130 HIS A O 1
ATOM 1076 N N . ARG A 1 131 ? -7.248 -0.733 4.273 1.00 95.50 131 ARG A N 1
ATOM 1077 C CA . ARG A 1 131 ? -6.750 -1.672 5.301 1.00 95.50 131 ARG A CA 1
ATOM 1078 C C . ARG A 1 131 ? -6.225 -0.955 6.544 1.00 95.50 131 ARG A C 1
ATOM 1080 O O . ARG A 1 131 ? -6.463 -1.434 7.651 1.00 95.50 131 ARG A O 1
ATOM 1087 N N . ILE A 1 132 ? -5.538 0.173 6.367 1.00 95.88 132 ILE A N 1
ATOM 1088 C CA . ILE A 1 132 ? -5.102 1.039 7.471 1.00 95.88 132 ILE A CA 1
ATOM 1089 C C . ILE A 1 132 ? -6.338 1.565 8.210 1.00 95.88 132 ILE A C 1
ATOM 1091 O O . ILE A 1 132 ? -6.407 1.458 9.437 1.00 95.88 132 ILE A O 1
ATOM 1095 N N . ASN A 1 133 ? -7.353 2.022 7.469 1.00 96.88 133 ASN A N 1
ATOM 1096 C CA . ASN A 1 133 ? -8.602 2.501 8.049 1.00 96.88 133 ASN A CA 1
ATOM 1097 C C . ASN A 1 133 ? -9.316 1.408 8.839 1.00 96.88 133 ASN A C 1
ATOM 1099 O O . ASN A 1 133 ? -9.713 1.636 9.973 1.00 96.88 133 ASN A O 1
ATOM 1103 N N . ALA A 1 134 ? -9.387 0.185 8.306 1.00 96.56 134 ALA A N 1
ATOM 1104 C CA . ALA A 1 134 ? -9.967 -0.955 9.010 1.00 96.56 134 ALA A CA 1
ATOM 1105 C C . ALA A 1 134 ? -9.244 -1.257 10.338 1.00 96.56 134 ALA A C 1
ATOM 1107 O O . ALA A 1 134 ? -9.887 -1.601 11.335 1.00 96.56 134 ALA A O 1
ATOM 1108 N N . THR A 1 135 ? -7.916 -1.096 10.392 1.00 96.50 135 THR A N 1
ATOM 1109 C CA . THR A 1 135 ? -7.155 -1.190 11.648 1.00 96.50 135 THR A CA 1
ATOM 1110 C C . THR A 1 135 ? -7.562 -0.091 12.625 1.00 96.50 135 THR A C 1
ATOM 1112 O O . THR A 1 135 ? -7.853 -0.399 13.784 1.00 96.50 135 THR A O 1
ATOM 1115 N N . LEU A 1 136 ? -7.646 1.159 12.166 1.00 96.25 136 LEU A N 1
ATOM 1116 C CA . LEU A 1 136 ? -8.031 2.299 12.997 1.00 96.25 136 LEU A CA 1
ATOM 1117 C C . LEU A 1 136 ? -9.481 2.183 13.499 1.00 96.25 136 LEU A C 1
ATOM 1119 O O . LEU A 1 136 ? -9.735 2.369 14.688 1.00 96.25 136 LEU A O 1
ATOM 1123 N N . SER A 1 137 ? -10.416 1.763 12.646 1.00 96.75 137 SER A N 1
ATOM 1124 C CA . SER A 1 137 ? -11.803 1.471 13.020 1.00 96.75 137 SER A CA 1
ATOM 1125 C C . SER A 1 137 ? -11.891 0.326 14.031 1.00 96.75 137 SER A C 1
ATOM 1127 O O . SER A 1 137 ? -12.681 0.402 14.970 1.00 96.75 137 SER A O 1
ATOM 1129 N N . SER A 1 138 ? -11.073 -0.729 13.896 1.00 95.75 138 SER A N 1
ATOM 1130 C CA . SER A 1 138 ? -11.020 -1.824 14.879 1.00 95.75 138 SER A CA 1
ATOM 1131 C C . SER A 1 138 ? -10.487 -1.350 16.233 1.00 95.75 138 SER A C 1
ATOM 1133 O O . SER A 1 138 ? -10.982 -1.777 17.283 1.00 95.75 138 SER A O 1
ATOM 1135 N N . PHE A 1 139 ? -9.485 -0.472 16.217 1.00 96.06 139 PHE A N 1
ATOM 1136 C CA . PHE A 1 139 ? -8.923 0.162 17.403 1.00 96.06 139 PHE A CA 1
ATOM 1137 C C . PHE A 1 139 ? -9.958 1.033 18.119 1.00 96.06 139 PHE A C 1
ATOM 1139 O O . PHE A 1 139 ? -10.295 0.738 19.270 1.00 96.06 139 PHE A O 1
ATOM 1146 N N . LEU A 1 140 ? -10.525 2.022 17.423 1.00 95.88 140 LEU A N 1
ATOM 1147 C CA . LEU A 1 140 ? -11.521 2.941 17.977 1.00 95.88 140 LEU A CA 1
ATOM 1148 C C . LEU A 1 140 ? -12.780 2.196 18.419 1.00 95.88 140 LEU A C 1
ATOM 1150 O O . LEU A 1 140 ? -13.255 2.412 19.527 1.00 95.88 140 LEU A O 1
ATOM 1154 N N . GLY A 1 141 ? -13.260 1.228 17.634 1.00 96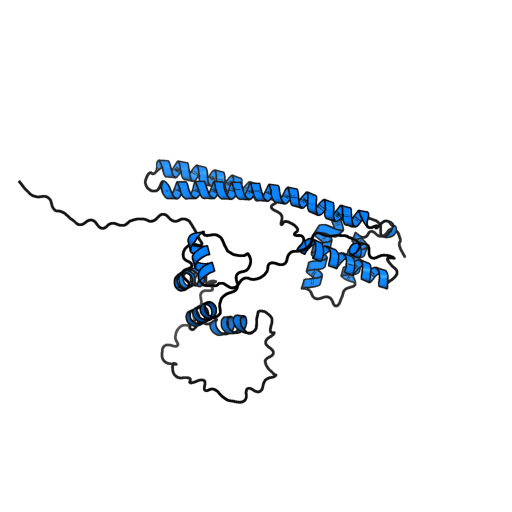.31 141 GLY A N 1
ATOM 1155 C CA . GLY A 1 141 ? -14.396 0.387 18.015 1.00 96.31 141 GLY A CA 1
ATOM 1156 C C . GLY A 1 141 ? -14.139 -0.435 19.284 1.00 96.31 141 GLY A C 1
ATOM 1157 O O . GLY A 1 141 ? -15.025 -0.579 20.123 1.00 96.31 141 GLY A O 1
ATOM 1158 N N . SER A 1 142 ? -12.915 -0.941 19.478 1.00 94.44 142 SER A N 1
ATOM 1159 C CA . SER A 1 142 ? -12.542 -1.617 20.731 1.00 94.44 142 SER A CA 1
ATOM 1160 C C . SER A 1 142 ? -12.479 -0.645 21.910 1.00 94.44 142 SER A C 1
ATOM 1162 O O . SER A 1 142 ? -12.764 -1.042 23.036 1.00 94.44 142 SER A O 1
ATOM 1164 N N . GLY A 1 143 ? -12.066 0.597 21.664 1.00 93.06 143 GLY A N 1
ATOM 1165 C CA . GLY A 1 143 ? -12.006 1.647 22.671 1.00 93.06 143 GLY A CA 1
ATOM 1166 C C . GLY A 1 143 ? -13.391 2.154 23.083 1.00 93.06 143 GLY A C 1
ATOM 1167 O O . GLY A 1 143 ? -13.644 2.288 24.274 1.00 93.06 143 GLY A O 1
ATOM 1168 N N . ILE A 1 144 ? -14.322 2.318 22.138 1.00 95.06 144 ILE A N 1
ATOM 1169 C CA . ILE A 1 144 ? -15.727 2.676 22.409 1.00 95.06 144 ILE A CA 1
ATOM 1170 C C . ILE A 1 144 ? -16.391 1.630 23.305 1.00 95.06 144 ILE A C 1
ATOM 1172 O O . ILE A 1 144 ? -16.988 1.978 24.317 1.00 95.06 144 ILE A O 1
ATOM 1176 N N . LYS A 1 145 ? -16.197 0.335 23.015 1.00 94.06 145 LYS A N 1
ATOM 1177 C CA . LYS A 1 145 ? -16.699 -0.761 23.869 1.00 94.06 145 LYS A CA 1
ATOM 1178 C C . LYS A 1 145 ? -16.177 -0.712 25.310 1.00 94.06 145 LYS A C 1
ATOM 1180 O O . LYS A 1 145 ? -16.786 -1.303 26.191 1.00 94.06 145 LYS A O 1
ATOM 1185 N N . ARG A 1 146 ? -15.043 -0.048 25.546 1.00 90.38 146 ARG A N 1
ATOM 1186 C CA . ARG A 1 146 ? -14.441 0.148 26.874 1.00 90.38 146 ARG A CA 1
ATOM 1187 C C . ARG A 1 146 ? -14.733 1.530 27.473 1.00 90.38 146 ARG A C 1
ATOM 1189 O O . ARG A 1 146 ? -14.205 1.833 28.535 1.00 90.38 146 ARG A O 1
ATOM 1196 N N . GLY A 1 147 ? -15.506 2.379 26.791 1.00 90.94 147 GLY A N 1
ATOM 1197 C CA . GLY A 1 147 ? -15.741 3.771 27.191 1.00 90.94 147 GLY A CA 1
ATOM 1198 C C . GLY A 1 147 ? -14.508 4.677 27.062 1.00 90.94 147 GLY A C 1
ATOM 1199 O O . GLY A 1 147 ? -14.465 5.746 27.663 1.00 90.94 147 GLY A O 1
ATOM 1200 N N . GLU A 1 148 ? -13.482 4.259 26.310 1.00 90.06 148 GLU A N 1
ATOM 1201 C CA . GLU A 1 148 ? -12.245 5.029 26.112 1.00 90.06 148 GLU A CA 1
ATOM 1202 C C . GLU A 1 148 ? -12.406 6.167 25.095 1.00 90.06 148 GLU A C 1
ATOM 1204 O O . GLU A 1 148 ? -11.720 7.184 25.197 1.00 90.06 148 GLU A O 1
ATOM 1209 N N . TYR A 1 149 ? -13.312 5.983 24.135 1.00 91.88 149 TYR A N 1
ATOM 1210 C CA . TYR A 1 149 ? -13.635 6.918 23.060 1.00 91.88 149 TYR A CA 1
ATOM 1211 C C . TYR A 1 149 ? -15.153 7.019 22.922 1.00 91.88 149 TYR A C 1
ATOM 1213 O O . TYR A 1 149 ? -15.857 6.043 23.174 1.00 91.88 149 TYR A O 1
ATOM 1221 N N . SER A 1 150 ? -15.648 8.174 22.482 1.00 91.69 150 SER A N 1
ATOM 1222 C CA . SER A 1 150 ? -17.072 8.391 22.202 1.00 91.69 150 SER A CA 1
ATOM 1223 C C . SER A 1 150 ? -17.447 8.045 20.759 1.00 91.69 150 SER A C 1
ATOM 1225 O O . SER A 1 150 ? -18.470 7.413 20.521 1.00 91.69 150 SER A O 1
ATOM 1227 N N . THR A 1 151 ? -16.602 8.427 19.797 1.00 93.88 151 THR A N 1
ATOM 1228 C CA . THR A 1 151 ? -16.918 8.379 18.363 1.00 93.88 151 THR A CA 1
ATOM 1229 C C . THR A 1 151 ? -15.855 7.612 17.588 1.00 93.88 151 THR A C 1
ATOM 1231 O O . THR A 1 151 ? -14.655 7.761 17.827 1.00 93.88 151 THR A O 1
ATOM 1234 N N . ASN A 1 152 ? -16.284 6.805 16.614 1.00 95.56 152 ASN A N 1
ATOM 1235 C CA . ASN A 1 152 ? -15.375 6.136 15.688 1.00 95.56 152 ASN A CA 1
ATOM 1236 C C . ASN A 1 152 ? -15.073 7.051 14.498 1.00 95.56 152 ASN A C 1
ATOM 1238 O O . ASN A 1 152 ? -15.682 6.927 13.440 1.00 95.56 152 ASN A O 1
ATOM 1242 N N . TRP A 1 153 ? -14.118 7.962 14.673 1.00 95.56 153 TRP A N 1
ATOM 1243 C CA . TRP A 1 153 ? -13.729 8.912 13.629 1.00 95.56 153 TRP A CA 1
ATOM 1244 C C . TRP A 1 153 ? -13.261 8.244 12.328 1.00 95.56 153 TRP A C 1
ATOM 1246 O O . TRP A 1 153 ? -13.499 8.783 11.258 1.00 95.56 153 TRP A O 1
ATOM 1256 N N . ALA A 1 154 ? -12.667 7.048 12.392 1.00 95.19 154 ALA A N 1
ATOM 1257 C CA . ALA A 1 154 ? -12.226 6.318 11.200 1.00 95.19 154 ALA A CA 1
ATOM 1258 C C . ALA A 1 154 ? -13.386 5.870 10.296 1.00 95.19 154 ALA A C 1
ATOM 1260 O O . ALA A 1 154 ? -13.194 5.671 9.101 1.00 95.19 154 ALA A O 1
ATOM 1261 N N . ALA A 1 155 ? -14.588 5.698 10.854 1.00 94.06 155 ALA A N 1
ATOM 1262 C CA . ALA A 1 155 ? -15.775 5.347 10.076 1.00 94.06 155 ALA A CA 1
ATOM 1263 C C . ALA A 1 155 ? -16.361 6.539 9.298 1.00 94.06 155 ALA A C 1
ATOM 1265 O O . ALA A 1 155 ? -17.181 6.322 8.415 1.00 94.06 155 ALA A O 1
ATOM 1266 N N . LEU A 1 156 ? -15.959 7.769 9.637 1.00 94.69 156 LEU A N 1
ATOM 1267 C CA . LEU A 1 156 ? -16.455 9.001 9.018 1.00 94.69 156 LEU A CA 1
ATOM 1268 C C . LEU A 1 156 ? -15.526 9.535 7.920 1.00 94.69 156 LEU A C 1
ATOM 1270 O O . LEU A 1 156 ? -15.861 10.521 7.281 1.00 94.69 156 LEU A O 1
ATOM 1274 N N . VAL A 1 157 ? -14.360 8.916 7.720 1.00 94.75 157 VAL A N 1
ATOM 1275 C CA . VAL A 1 157 ? -13.414 9.328 6.679 1.00 94.75 157 VAL A CA 1
ATOM 1276 C C . VAL A 1 157 ? -13.868 8.797 5.328 1.00 94.75 157 VAL A C 1
ATOM 1278 O O . VAL A 1 157 ? -14.064 7.590 5.161 1.00 94.75 157 VAL A O 1
ATOM 1281 N N . GLU A 1 158 ? -13.940 9.688 4.349 1.00 91.94 158 GLU A N 1
ATOM 1282 C CA . GLU A 1 158 ? -14.155 9.334 2.952 1.00 91.94 158 GLU A CA 1
ATOM 1283 C C . GLU A 1 158 ? -12.814 9.000 2.290 1.00 91.94 158 GLU A C 1
ATOM 1285 O O . GLU A 1 158 ? -11.880 9.797 2.290 1.00 91.94 158 GLU A O 1
ATOM 1290 N N . LEU A 1 159 ? -12.694 7.783 1.755 1.00 93.06 159 LEU A N 1
ATOM 1291 C CA . LEU A 1 159 ? -11.477 7.298 1.099 1.00 93.06 159 LEU A CA 1
ATOM 1292 C C . LEU A 1 159 ? -11.747 6.960 -0.368 1.00 93.06 159 LEU A C 1
ATOM 1294 O O . LEU A 1 159 ? -12.831 6.458 -0.686 1.00 93.06 159 LEU A O 1
ATOM 1298 N N . PRO A 1 160 ? -10.748 7.114 -1.260 1.00 91.31 160 PRO A N 1
ATOM 1299 C CA . PRO A 1 160 ? -10.903 6.773 -2.667 1.00 91.31 160 PRO A CA 1
ATOM 1300 C C . PRO A 1 160 ? -11.290 5.301 -2.845 1.00 91.31 160 PRO A C 1
ATOM 1302 O O . PRO A 1 160 ? -10.795 4.406 -2.150 1.00 91.31 160 PRO A O 1
ATOM 1305 N N . ALA A 1 161 ? -12.171 5.026 -3.807 1.00 89.94 161 ALA A N 1
ATOM 1306 C CA . ALA A 1 161 ? -12.667 3.677 -4.053 1.00 89.94 161 ALA A CA 1
ATOM 1307 C C . ALA A 1 161 ? -11.533 2.723 -4.478 1.00 89.94 161 ALA A C 1
ATOM 1309 O O . ALA A 1 161 ? -10.865 2.916 -5.498 1.00 89.94 161 ALA A O 1
ATOM 1310 N N . ALA A 1 162 ? -11.337 1.639 -3.723 1.00 87.00 162 ALA A N 1
ATOM 1311 C CA . ALA A 1 162 ? -10.375 0.602 -4.077 1.00 87.00 162 ALA A CA 1
ATOM 1312 C C . ALA A 1 162 ? -10.928 -0.292 -5.198 1.00 87.00 162 ALA A C 1
ATOM 1314 O O . ALA A 1 162 ? -11.735 -1.192 -4.962 1.00 87.00 162 ALA A O 1
ATOM 1315 N N . LYS A 1 163 ? -10.456 -0.085 -6.432 1.00 83.44 163 LYS A N 1
ATOM 1316 C CA . LYS A 1 163 ? -10.795 -0.959 -7.563 1.00 83.44 163 LYS A CA 1
ATOM 1317 C C . LYS A 1 163 ? -10.076 -2.303 -7.423 1.00 83.44 163 LYS A C 1
ATOM 1319 O O . LYS A 1 163 ? -8.851 -2.381 -7.513 1.00 83.44 163 LYS A O 1
ATOM 1324 N N . ARG A 1 164 ? -10.836 -3.382 -7.219 1.00 78.88 164 ARG A N 1
ATOM 1325 C CA . ARG A 1 164 ? -10.307 -4.750 -7.284 1.00 78.88 164 ARG A CA 1
ATOM 1326 C C . ARG A 1 164 ? -10.107 -5.139 -8.747 1.00 78.88 164 ARG A C 1
ATOM 1328 O O . ARG A 1 164 ? -11.048 -5.071 -9.534 1.00 78.88 164 ARG A O 1
ATOM 1335 N N . ALA A 1 165 ? -8.899 -5.578 -9.095 1.00 82.62 165 ALA A N 1
ATOM 1336 C CA . ALA A 1 165 ? -8.624 -6.137 -10.414 1.00 82.62 165 ALA A CA 1
ATOM 1337 C C . ALA A 1 165 ? -9.533 -7.350 -10.669 1.00 82.62 165 ALA A C 1
ATOM 1339 O O . ALA A 1 165 ? -9.532 -8.302 -9.883 1.00 82.62 165 ALA A O 1
ATOM 1340 N N . LYS A 1 166 ? -10.316 -7.300 -11.751 1.00 84.00 166 LYS A N 1
ATOM 1341 C CA . LYS A 1 166 ? -11.125 -8.437 -12.193 1.00 84.00 166 LYS A CA 1
ATOM 1342 C C . LYS A 1 166 ? -10.209 -9.426 -12.920 1.00 84.00 166 LYS A C 1
ATOM 1344 O O . LYS A 1 166 ? -9.489 -9.000 -13.824 1.00 84.00 166 LYS A O 1
ATOM 1349 N N . PRO A 1 167 ? -10.187 -10.706 -12.518 1.00 83.00 167 PRO A N 1
ATOM 1350 C CA . PRO A 1 167 ? -9.427 -11.708 -13.246 1.00 83.00 167 PRO A CA 1
ATOM 1351 C C . PRO A 1 167 ? -10.033 -11.907 -14.637 1.00 83.00 167 PRO A C 1
ATOM 1353 O O . PRO A 1 167 ? -11.252 -11.991 -14.774 1.00 83.00 167 PRO A O 1
ATOM 1356 N N . LEU A 1 168 ? -9.177 -11.990 -15.653 1.00 85.75 168 LEU A N 1
ATOM 1357 C CA . LEU A 1 168 ? -9.566 -12.318 -17.022 1.00 85.75 168 LEU A CA 1
ATOM 1358 C C . LEU A 1 168 ? -9.041 -13.704 -17.384 1.00 85.75 168 LEU A C 1
ATOM 1360 O O . LEU A 1 168 ? -7.904 -14.041 -17.063 1.00 85.75 168 LEU A O 1
ATOM 1364 N N . VAL A 1 169 ? -9.856 -14.505 -18.064 1.00 85.19 169 VAL A N 1
ATOM 1365 C CA . VAL A 1 169 ? -9.432 -15.818 -18.564 1.00 85.19 169 VAL A CA 1
ATOM 1366 C C . VAL A 1 169 ? -8.560 -15.633 -19.808 1.00 85.19 169 VAL A C 1
ATOM 1368 O O . VAL A 1 169 ? -8.838 -14.788 -20.664 1.00 85.19 169 VAL A O 1
ATOM 1371 N N . ARG A 1 170 ? -7.492 -16.425 -19.914 1.00 81.00 170 ARG A N 1
ATOM 1372 C CA . ARG A 1 170 ? -6.616 -16.500 -21.089 1.00 81.00 170 ARG A CA 1
ATOM 1373 C C . ARG A 1 170 ? -7.310 -17.216 -22.248 1.00 81.00 170 ARG A C 1
ATOM 1375 O O . ARG A 1 170 ? -7.056 -18.389 -22.491 1.00 81.00 170 ARG A O 1
ATOM 1382 N N . THR A 1 171 ? -8.161 -16.498 -22.971 1.00 85.94 171 THR A N 1
ATOM 1383 C CA . THR A 1 171 ? -8.722 -16.983 -24.241 1.00 85.94 171 THR A CA 1
ATOM 1384 C C . THR A 1 171 ? -7.659 -16.981 -25.352 1.00 85.94 171 THR A C 1
ATOM 1386 O O . THR A 1 171 ? -6.706 -16.200 -25.259 1.00 85.94 171 THR A O 1
ATOM 1389 N N . PRO A 1 172 ? -7.798 -17.820 -26.398 1.00 81.06 172 PRO A N 1
ATOM 1390 C CA . PRO A 1 172 ? -6.844 -17.887 -27.511 1.00 81.06 172 PRO A CA 1
ATOM 1391 C C . PRO A 1 172 ? -6.625 -16.523 -28.176 1.00 81.06 172 PRO A C 1
ATOM 1393 O O . PRO A 1 172 ? -5.490 -16.076 -28.295 1.00 81.06 172 PRO A O 1
ATOM 1396 N N . GLU A 1 173 ? -7.712 -15.802 -28.453 1.00 86.44 173 GLU A N 1
ATOM 1397 C CA . GLU A 1 173 ? -7.704 -14.449 -29.029 1.00 86.44 173 GLU A CA 1
ATOM 1398 C C . GLU A 1 173 ? -6.857 -13.467 -28.208 1.00 86.44 173 GLU A C 1
ATOM 1400 O O . GLU A 1 173 ? -6.031 -12.739 -28.749 1.00 86.44 173 GLU A O 1
ATOM 1405 N N . ARG A 1 174 ? -6.989 -13.486 -26.873 1.00 84.38 174 ARG A N 1
ATOM 1406 C CA . ARG A 1 174 ? -6.206 -12.618 -25.976 1.00 84.38 174 ARG A CA 1
ATOM 1407 C C . ARG A 1 174 ? -4.731 -12.991 -25.950 1.00 84.38 174 ARG A C 1
ATOM 1409 O O . ARG A 1 174 ? -3.885 -12.137 -25.700 1.00 84.38 174 ARG A O 1
ATOM 1416 N N . VAL A 1 175 ? -4.419 -14.272 -26.136 1.00 81.38 175 VAL A N 1
ATOM 1417 C CA . VAL A 1 175 ? -3.036 -14.743 -26.229 1.00 81.38 175 VAL A CA 1
ATOM 1418 C C . VAL A 1 175 ? -2.424 -14.315 -27.560 1.00 81.38 175 VAL A C 1
ATOM 1420 O O . VAL A 1 175 ? -1.270 -13.900 -27.571 1.00 81.38 175 VAL A O 1
ATOM 1423 N N . GLU A 1 176 ? -3.172 -14.379 -28.657 1.00 83.88 176 GLU A N 1
ATOM 1424 C CA . GLU A 1 176 ? -2.731 -13.906 -29.973 1.00 83.88 176 GLU A CA 1
ATOM 1425 C C . GLU A 1 176 ? -2.554 -12.393 -30.006 1.00 83.88 176 GLU A C 1
ATOM 1427 O O . GLU A 1 176 ? -1.512 -11.906 -30.443 1.00 83.88 176 GLU A O 1
ATOM 1432 N N . GLU A 1 177 ? -3.520 -11.652 -29.466 1.00 82.44 177 GLU A N 1
ATOM 1433 C CA . GLU A 1 177 ? -3.422 -10.208 -29.313 1.00 82.44 177 GLU A CA 1
ATOM 1434 C C . GLU A 1 177 ? -2.192 -9.848 -28.483 1.00 82.44 177 GLU A C 1
ATOM 1436 O O . GLU A 1 177 ? -1.357 -9.078 -28.945 1.00 82.44 177 GLU A O 1
ATOM 1441 N N . TRP A 1 178 ? -1.997 -10.497 -27.332 1.00 83.31 178 TRP A N 1
ATOM 1442 C CA . TRP A 1 178 ? -0.808 -10.290 -26.510 1.00 83.31 178 TRP A CA 1
ATOM 1443 C C . TRP A 1 178 ? 0.499 -10.636 -27.237 1.00 83.31 178 TRP A C 1
ATOM 1445 O O . TRP A 1 178 ? 1.480 -9.912 -27.094 1.00 83.31 178 TRP A O 1
ATOM 1455 N N . LYS A 1 179 ? 0.542 -11.710 -28.032 1.00 80.44 179 LYS A N 1
ATOM 1456 C CA . LYS A 1 179 ? 1.719 -12.047 -28.853 1.00 80.44 179 LYS A CA 1
ATOM 1457 C C . LYS A 1 179 ? 1.992 -10.990 -29.924 1.00 80.44 179 LYS A C 1
ATOM 1459 O O . LYS A 1 179 ? 3.151 -10.756 -30.250 1.00 80.44 179 LYS A O 1
ATOM 1464 N N . ARG A 1 180 ? 0.944 -10.361 -30.460 1.00 81.94 180 ARG A N 1
ATOM 1465 C CA . ARG A 1 180 ? 1.035 -9.336 -31.505 1.00 81.94 180 ARG A CA 1
ATOM 1466 C C . ARG A 1 180 ? 1.466 -7.976 -30.956 1.00 81.94 180 ARG A C 1
ATOM 1468 O O . ARG A 1 180 ? 2.327 -7.340 -31.553 1.00 81.94 180 ARG A O 1
ATOM 1475 N N . THR A 1 181 ? 0.865 -7.509 -29.862 1.00 82.50 181 THR A N 1
ATOM 1476 C CA . THR A 1 181 ? 1.156 -6.184 -29.277 1.00 82.50 181 THR A CA 1
ATOM 1477 C C . THR A 1 181 ? 2.229 -6.218 -28.196 1.00 82.50 181 THR A C 1
ATOM 1479 O O . THR A 1 181 ? 2.812 -5.185 -27.890 1.00 82.50 181 THR A O 1
ATOM 1482 N N . GLY A 1 182 ? 2.497 -7.372 -27.582 1.00 78.81 182 GLY A N 1
ATOM 1483 C CA . GLY A 1 182 ? 3.359 -7.490 -26.401 1.00 78.81 182 GLY A CA 1
ATOM 1484 C C . GLY A 1 182 ? 2.714 -6.972 -25.106 1.00 78.81 182 GLY A C 1
ATOM 1485 O O . GLY A 1 182 ? 3.254 -7.180 -24.014 1.00 78.81 182 GLY A O 1
ATOM 1486 N N . GLU A 1 183 ? 1.534 -6.354 -25.191 1.00 75.81 183 GLU A N 1
ATOM 1487 C CA . GLU A 1 183 ? 0.820 -5.744 -24.070 1.00 75.81 183 GLU A CA 1
ATOM 1488 C C . GLU A 1 183 ? -0.103 -6.743 -23.368 1.00 75.81 183 GLU A C 1
ATOM 1490 O O . GLU A 1 183 ? -0.924 -7.418 -23.987 1.00 75.81 183 GLU A O 1
ATOM 1495 N N . LYS A 1 184 ? 0.026 -6.862 -22.042 1.00 78.19 184 LYS A N 1
ATOM 1496 C CA . LYS A 1 184 ? -0.778 -7.807 -21.254 1.00 78.19 184 LYS A CA 1
ATOM 1497 C C . LYS A 1 184 ? -2.240 -7.324 -21.188 1.00 78.19 184 LYS A C 1
ATOM 1499 O O . LYS A 1 184 ? -2.457 -6.243 -20.644 1.00 78.19 184 LYS A O 1
ATOM 1504 N N . PRO A 1 185 ? -3.240 -8.140 -21.588 1.00 79.50 185 PRO A N 1
ATOM 1505 C CA . PRO A 1 185 ? -4.652 -7.727 -21.637 1.00 79.50 185 PRO A CA 1
ATOM 1506 C C . PRO A 1 185 ? -5.263 -7.334 -20.288 1.00 79.50 185 PRO A C 1
ATOM 1508 O O . PRO A 1 185 ? -6.249 -6.608 -20.219 1.00 79.50 185 PRO A O 1
ATOM 1511 N N . GLY A 1 186 ? -4.707 -7.835 -19.188 1.00 78.25 186 GLY A N 1
ATOM 1512 C CA . GLY A 1 186 ? -5.153 -7.481 -17.853 1.00 78.25 186 GLY A CA 1
ATOM 1513 C C . GLY A 1 186 ? -4.094 -7.797 -16.801 1.00 78.25 186 GLY A C 1
ATOM 1514 O O . GLY A 1 186 ? -3.168 -8.576 -17.050 1.00 78.25 186 GLY A O 1
ATOM 1515 N N . PRO A 1 187 ? -4.227 -7.218 -15.597 1.00 76.50 187 PRO A N 1
ATOM 1516 C CA . PRO A 1 187 ? -3.262 -7.404 -14.516 1.00 76.50 187 PRO A CA 1
ATOM 1517 C C . PRO A 1 187 ? -3.257 -8.834 -13.959 1.00 76.50 187 PRO A C 1
ATOM 1519 O O . PRO A 1 187 ? -2.225 -9.303 -13.484 1.00 76.50 187 PRO A O 1
ATOM 1522 N N . VAL A 1 188 ? -4.398 -9.532 -14.008 1.00 82.06 188 VAL A N 1
ATOM 1523 C CA . VAL A 1 188 ? -4.543 -10.912 -13.532 1.00 82.06 188 VAL A CA 1
ATOM 1524 C C . VAL A 1 188 ? -5.145 -11.750 -14.649 1.00 82.06 188 VAL A C 1
ATOM 1526 O O . VAL A 1 188 ? -6.324 -11.613 -14.967 1.00 82.06 188 VAL A O 1
ATOM 1529 N N . MET A 1 189 ? -4.317 -12.621 -15.220 1.00 85.81 189 MET A N 1
ATOM 1530 C CA . MET A 1 189 ? -4.707 -13.551 -16.274 1.00 85.81 189 MET A CA 1
ATOM 1531 C C . MET A 1 189 ? -4.793 -14.968 -15.704 1.00 85.81 189 MET A C 1
ATOM 1533 O O . MET A 1 189 ? -3.775 -15.531 -15.303 1.00 85.81 189 MET A O 1
ATOM 1537 N N . VAL A 1 190 ? -5.998 -15.531 -15.677 1.00 83.81 190 VAL A N 1
ATOM 1538 C CA . VAL A 1 190 ? -6.290 -16.898 -15.225 1.00 83.81 190 VAL A CA 1
ATOM 1539 C C . VAL A 1 190 ? -6.135 -17.859 -16.400 1.00 83.81 190 VAL A C 1
ATOM 1541 O O . VAL A 1 190 ? -6.505 -17.524 -17.524 1.00 83.81 190 VAL A O 1
ATOM 1544 N N . TRP A 1 191 ? -5.552 -19.032 -16.164 1.00 81.31 191 TRP A N 1
ATOM 1545 C CA . TRP A 1 191 ? -5.395 -20.052 -17.200 1.00 81.31 191 TRP A CA 1
ATOM 1546 C C . TRP A 1 191 ? -6.744 -20.595 -17.664 1.00 81.31 191 TRP A C 1
ATOM 1548 O O . TRP A 1 191 ? -7.661 -20.763 -16.862 1.00 81.31 191 TRP A O 1
ATOM 1558 N N . ALA A 1 192 ? -6.846 -20.865 -18.964 1.00 83.50 192 ALA A N 1
ATOM 1559 C CA . ALA A 1 192 ? -7.958 -21.638 -19.497 1.00 83.50 192 ALA A CA 1
ATOM 1560 C C . ALA A 1 192 ? -7.829 -23.123 -19.081 1.00 83.50 192 ALA A C 1
ATOM 1562 O O . ALA A 1 192 ? -6.709 -23.578 -18.796 1.00 83.50 192 ALA A O 1
ATOM 1563 N N . PRO A 1 193 ? -8.932 -23.891 -19.031 1.00 79.00 193 PRO A N 1
ATOM 1564 C CA . PRO A 1 193 ? -8.897 -25.315 -18.693 1.00 79.00 193 PRO A CA 1
ATOM 1565 C C . PRO A 1 193 ? -7.940 -26.120 -19.580 1.00 79.00 193 PRO A C 1
ATOM 1567 O O . PRO A 1 193 ? -7.170 -26.930 -19.076 1.00 79.00 193 PRO A O 1
ATOM 1570 N N . GLU A 1 194 ? -7.896 -25.826 -20.877 1.00 80.88 194 GLU A N 1
ATOM 1571 C CA . GLU A 1 194 ? -7.059 -26.523 -21.861 1.00 80.88 194 GLU A CA 1
ATOM 1572 C C . GLU A 1 194 ? -5.570 -26.252 -21.609 1.00 80.88 194 GLU A C 1
ATOM 1574 O O . GLU A 1 194 ? -4.736 -27.152 -21.661 1.00 80.88 194 GLU A O 1
ATOM 1579 N N . GLN A 1 195 ? -5.229 -25.007 -21.257 1.00 81.50 195 GLN A N 1
ATOM 1580 C CA . GLN A 1 195 ? -3.863 -24.623 -20.875 1.00 81.50 195 GLN A CA 1
ATOM 1581 C C . GLN A 1 195 ? -3.435 -25.286 -19.566 1.00 81.50 195 GLN A C 1
ATOM 1583 O O . GLN A 1 195 ? -2.268 -25.627 -19.385 1.00 81.50 195 GLN A O 1
ATOM 1588 N N . THR A 1 196 ? -4.386 -25.443 -18.650 1.00 84.56 196 THR A N 1
ATOM 1589 C CA . THR A 1 196 ? -4.166 -26.114 -17.373 1.00 84.56 196 THR A CA 1
ATOM 1590 C C . THR A 1 196 ? -3.930 -27.608 -17.587 1.00 84.56 196 THR A C 1
ATOM 1592 O O . THR A 1 196 ? -2.989 -28.149 -17.012 1.00 84.56 196 THR A O 1
ATOM 1595 N N . GLY A 1 197 ? -4.707 -28.243 -18.472 1.00 84.81 197 GLY A N 1
ATOM 1596 C CA . GLY A 1 197 ? -4.498 -29.624 -18.913 1.00 84.81 197 GLY A CA 1
ATOM 1597 C C . GLY A 1 197 ? -3.118 -29.818 -19.537 1.00 84.81 197 GLY A C 1
ATOM 1598 O O . GLY A 1 197 ? -2.333 -30.609 -19.033 1.00 84.81 197 GLY A O 1
ATOM 1599 N N . ALA A 1 198 ? -2.749 -28.983 -20.513 1.00 86.44 198 ALA A N 1
ATOM 1600 C CA . ALA A 1 198 ? -1.433 -29.048 -21.152 1.00 86.44 198 ALA A CA 1
ATOM 1601 C C . ALA A 1 198 ? -0.261 -28.861 -20.165 1.00 86.44 198 ALA A C 1
ATOM 1603 O O . ALA A 1 198 ? 0.808 -29.446 -20.339 1.00 86.44 198 ALA A O 1
ATOM 1604 N N . PHE A 1 199 ? -0.433 -28.043 -19.119 1.00 85.31 199 PHE A N 1
ATOM 1605 C CA . PHE A 1 199 ? 0.559 -27.937 -18.048 1.00 85.31 199 PHE A CA 1
ATOM 1606 C C . PHE A 1 199 ? 0.639 -29.210 -17.209 1.00 85.31 199 PHE A C 1
ATOM 1608 O O . PHE A 1 199 ? 1.744 -29.651 -16.904 1.00 85.31 199 PHE A O 1
ATOM 1615 N N . LEU A 1 200 ? -0.501 -29.793 -16.838 1.00 89.00 200 LEU A N 1
ATOM 1616 C CA . LEU A 1 200 ? -0.535 -31.041 -16.080 1.00 89.00 200 LEU A CA 1
ATOM 1617 C C . LEU A 1 200 ? 0.078 -32.195 -16.880 1.00 89.00 200 LEU A C 1
ATOM 1619 O O . LEU A 1 200 ? 0.889 -32.931 -16.327 1.00 89.00 200 LEU A O 1
ATOM 1623 N N . ASP A 1 201 ? -0.202 -32.285 -18.178 1.00 89.38 201 ASP A N 1
ATOM 1624 C CA . ASP A 1 201 ? 0.428 -33.260 -19.072 1.00 89.38 201 ASP A CA 1
ATOM 1625 C C . ASP A 1 201 ? 1.947 -33.064 -19.118 1.00 89.38 201 ASP A C 1
ATOM 1627 O O . ASP A 1 201 ? 2.715 -34.024 -19.062 1.00 89.38 201 ASP A O 1
ATOM 1631 N N . PHE A 1 202 ? 2.404 -31.809 -19.143 1.00 86.81 202 PHE A N 1
ATOM 1632 C CA . PHE A 1 202 ? 3.826 -31.474 -19.131 1.00 86.81 202 PHE A CA 1
ATOM 1633 C C . PHE A 1 202 ? 4.537 -31.847 -17.826 1.00 86.81 202 PHE A C 1
ATOM 1635 O O . PHE A 1 202 ? 5.705 -32.232 -17.863 1.00 86.81 202 PHE A O 1
ATOM 1642 N N . VAL A 1 203 ? 3.869 -31.701 -16.679 1.00 91.50 203 VAL A N 1
ATOM 1643 C CA . VAL A 1 203 ? 4.443 -32.031 -15.365 1.00 91.50 203 VAL A CA 1
ATOM 1644 C C . VAL A 1 203 ? 4.140 -33.460 -14.914 1.00 91.50 203 VAL A C 1
ATOM 1646 O O . VAL A 1 203 ? 4.453 -33.785 -13.773 1.00 91.50 203 VAL A O 1
ATOM 1649 N N . SER A 1 204 ? 3.550 -34.299 -15.769 1.00 87.75 204 SER A N 1
ATOM 1650 C CA . SER A 1 204 ? 3.146 -35.679 -15.446 1.00 87.75 204 SER A CA 1
ATOM 1651 C C . SER A 1 204 ? 4.285 -36.520 -14.856 1.00 87.75 204 SER A C 1
ATOM 1653 O O . SER A 1 204 ? 4.084 -37.201 -13.854 1.00 87.75 204 SER A O 1
ATOM 1655 N N . ASP A 1 205 ? 5.497 -36.377 -15.397 1.00 88.38 205 ASP A N 1
ATOM 1656 C CA . ASP A 1 205 ? 6.702 -37.071 -14.922 1.00 88.38 205 ASP A CA 1
ATOM 1657 C C . ASP A 1 205 ? 7.469 -36.313 -13.813 1.00 88.38 205 ASP A C 1
ATOM 1659 O O . ASP A 1 205 ? 8.507 -36.775 -13.329 1.00 88.38 205 ASP A O 1
ATOM 1663 N N . ASP A 1 206 ? 7.015 -35.122 -13.400 1.00 90.12 206 ASP A N 1
ATOM 1664 C CA . ASP A 1 206 ? 7.664 -34.368 -12.324 1.00 90.12 206 ASP A CA 1
ATOM 1665 C C . ASP A 1 206 ? 7.273 -34.956 -10.962 1.00 90.12 206 ASP A C 1
ATOM 1667 O O . ASP A 1 206 ? 6.102 -35.166 -10.647 1.00 90.12 206 ASP A O 1
ATOM 1671 N N . ARG A 1 207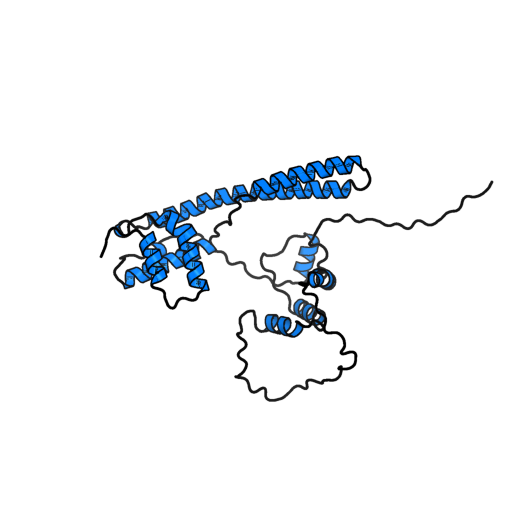 ? 8.258 -35.130 -10.078 1.00 90.94 207 ARG A N 1
ATOM 1672 C CA . ARG A 1 207 ? 8.043 -35.545 -8.680 1.00 90.94 207 ARG A CA 1
ATOM 1673 C C . ARG A 1 207 ? 7.026 -34.676 -7.917 1.00 90.94 207 ARG A C 1
ATOM 1675 O O . ARG A 1 207 ? 6.528 -35.096 -6.877 1.00 90.94 207 ARG A O 1
ATOM 1682 N N . LEU A 1 208 ? 6.774 -33.445 -8.368 1.00 90.69 208 LEU A N 1
ATOM 1683 C CA . LEU A 1 208 ? 5.813 -32.502 -7.795 1.00 90.69 208 LEU A CA 1
ATOM 1684 C C . LEU A 1 208 ? 4.434 -32.545 -8.472 1.00 90.69 208 LEU A C 1
ATOM 1686 O O . LEU A 1 208 ? 3.584 -31.736 -8.104 1.00 90.69 208 LEU A O 1
ATOM 1690 N N . TYR A 1 209 ? 4.172 -33.458 -9.413 1.00 88.00 209 TYR A N 1
ATOM 1691 C CA . TYR A 1 209 ? 2.884 -33.571 -10.110 1.00 88.00 209 TYR A CA 1
ATOM 1692 C C . TYR A 1 209 ? 1.689 -33.547 -9.148 1.00 88.00 209 TYR A C 1
ATOM 1694 O O . TYR A 1 209 ? 0.787 -32.723 -9.292 1.00 88.00 209 TYR A O 1
ATOM 1702 N N . ALA A 1 210 ? 1.730 -34.372 -8.096 1.00 87.88 210 ALA A N 1
ATOM 1703 C CA . ALA A 1 210 ? 0.666 -34.444 -7.095 1.00 87.88 210 ALA A CA 1
ATOM 1704 C C . ALA A 1 210 ? 0.414 -33.096 -6.391 1.00 87.88 210 ALA A C 1
ATOM 1706 O O . ALA A 1 210 ? -0.733 -32.747 -6.107 1.00 87.88 210 ALA A O 1
ATOM 1707 N N . LEU A 1 211 ? 1.466 -32.305 -6.144 1.00 87.31 211 LEU A N 1
ATOM 1708 C CA . LEU A 1 211 ? 1.344 -30.965 -5.566 1.00 87.31 211 LEU A CA 1
ATOM 1709 C C . LEU A 1 211 ? 0.648 -30.011 -6.544 1.00 87.31 211 LEU A C 1
ATOM 1711 O O . LEU A 1 211 ? -0.295 -29.320 -6.158 1.00 87.31 211 LEU A O 1
ATOM 1715 N N . TRP A 1 212 ? 1.094 -29.992 -7.803 1.00 86.88 212 TRP A N 1
ATOM 1716 C CA . TRP A 1 212 ? 0.527 -29.139 -8.849 1.00 86.88 212 TRP A CA 1
ATOM 1717 C C . TRP A 1 212 ? -0.941 -29.462 -9.120 1.00 86.88 212 TRP A C 1
ATOM 1719 O O . TRP A 1 212 ? -1.772 -28.554 -9.135 1.00 86.88 212 TRP A O 1
ATOM 1729 N N . HIS A 1 213 ? -1.266 -30.749 -9.243 1.00 85.25 213 HIS A N 1
ATOM 1730 C CA . HIS A 1 213 ? -2.631 -31.238 -9.402 1.00 85.25 213 HIS A CA 1
ATOM 1731 C C . HIS A 1 213 ? -3.520 -30.773 -8.239 1.00 85.25 213 HIS A C 1
ATOM 1733 O O . HIS A 1 213 ? -4.588 -30.198 -8.443 1.00 85.25 213 HIS A O 1
ATOM 1739 N N . THR A 1 214 ? -3.045 -30.922 -6.999 1.00 85.62 214 THR A N 1
ATOM 1740 C CA . THR A 1 214 ? -3.792 -30.491 -5.807 1.00 85.62 214 THR A CA 1
ATOM 1741 C C . THR A 1 214 ? -4.014 -28.975 -5.776 1.00 85.62 214 THR A C 1
ATOM 1743 O O . THR A 1 214 ? -5.118 -28.519 -5.487 1.00 85.62 214 THR A O 1
ATOM 1746 N N . PHE A 1 215 ? -2.993 -28.174 -6.092 1.00 85.06 215 PHE A N 1
ATOM 1747 C CA . PHE A 1 215 ? -3.091 -26.710 -6.080 1.00 85.06 215 PHE A CA 1
ATOM 1748 C C . PHE A 1 215 ? -4.092 -26.160 -7.092 1.00 85.06 215 PHE A C 1
ATOM 1750 O O . PHE A 1 215 ? -4.782 -25.187 -6.786 1.00 85.06 215 PHE A O 1
ATOM 1757 N N . ILE A 1 216 ? -4.170 -26.770 -8.272 1.00 83.69 216 ILE A N 1
ATOM 1758 C CA . ILE A 1 216 ? -5.074 -26.341 -9.340 1.00 83.69 216 ILE A CA 1
ATOM 1759 C C . ILE A 1 216 ? -6.538 -26.598 -8.959 1.00 83.69 216 ILE A C 1
ATOM 1761 O O . ILE A 1 216 ? -7.364 -25.703 -9.124 1.00 83.69 216 ILE A O 1
ATOM 1765 N N . PHE A 1 217 ? -6.858 -27.775 -8.412 1.00 79.56 217 PHE A N 1
ATOM 1766 C CA . PHE A 1 217 ? -8.250 -28.160 -8.145 1.00 79.56 217 PHE A CA 1
ATOM 1767 C C . PHE A 1 217 ? -8.770 -27.749 -6.763 1.00 79.56 217 PHE A C 1
ATOM 1769 O O . PHE A 1 217 ? -9.953 -27.444 -6.628 1.00 79.56 217 PHE A O 1
ATOM 1776 N N . LEU A 1 218 ? -7.917 -27.721 -5.733 1.00 74.50 218 LEU A N 1
ATOM 1777 C CA . LEU A 1 218 ? -8.335 -27.401 -4.358 1.00 74.50 218 LEU A CA 1
ATOM 1778 C C . LEU A 1 218 ? -7.991 -25.968 -3.935 1.00 74.50 218 LEU A C 1
ATOM 1780 O O . LEU A 1 218 ? -8.461 -25.496 -2.899 1.00 74.50 218 LEU A O 1
ATOM 1784 N N . GLY A 1 219 ? -7.175 -25.269 -4.724 1.00 63.97 219 GLY A N 1
ATOM 1785 C CA . GLY A 1 219 ? -6.664 -23.951 -4.380 1.00 63.97 219 GLY A CA 1
ATOM 1786 C C . GLY A 1 219 ? -5.622 -23.975 -3.255 1.00 63.97 219 GLY A C 1
ATOM 1787 O O . GLY A 1 219 ? -5.439 -24.943 -2.513 1.00 63.97 219 GLY A O 1
ATOM 1788 N N . TYR A 1 220 ? -4.904 -22.861 -3.121 1.00 47.28 220 TYR A N 1
ATOM 1789 C CA . TYR A 1 220 ? -3.881 -22.679 -2.093 1.00 47.28 220 TYR A CA 1
ATOM 1790 C C . TYR A 1 220 ? -4.552 -22.394 -0.742 1.00 47.28 220 TYR A C 1
ATOM 1792 O O . TYR A 1 220 ? -4.805 -21.239 -0.399 1.00 47.28 220 TYR A O 1
ATOM 1800 N N . GLY A 1 221 ? -4.894 -23.436 0.015 1.00 44.97 221 GLY A N 1
ATOM 1801 C CA . GLY A 1 221 ? -5.486 -23.243 1.340 1.00 44.97 221 GLY A CA 1
ATOM 1802 C C . GLY A 1 221 ? -6.318 -24.379 1.909 1.00 44.97 221 GLY A C 1
ATOM 1803 O O . GLY A 1 221 ? -6.792 -24.217 3.028 1.00 44.97 221 GLY A O 1
ATOM 1804 N N . SER A 1 222 ? -6.489 -25.507 1.215 1.00 31.53 222 SER A N 1
ATOM 1805 C CA . SER A 1 222 ? -7.036 -26.697 1.869 1.00 31.53 222 SER A CA 1
ATOM 1806 C C . SER A 1 222 ? -5.965 -27.273 2.806 1.00 31.53 222 SER A C 1
ATOM 1808 O O . SER A 1 222 ? -4.942 -27.764 2.314 1.00 31.53 222 SER A O 1
ATOM 1810 N N . PRO A 1 223 ? -6.109 -27.181 4.145 1.00 37.34 223 PRO A N 1
ATOM 1811 C CA . PRO A 1 223 ? -5.270 -27.980 5.015 1.00 37.34 223 PRO A CA 1
ATOM 1812 C C . PRO A 1 223 ? -5.576 -29.435 4.669 1.00 37.34 223 PRO A C 1
ATOM 1814 O O . PRO A 1 223 ? -6.737 -29.838 4.659 1.00 37.34 223 PRO A O 1
ATOM 1817 N N . PHE A 1 224 ? -4.536 -30.203 4.360 1.00 33.75 224 PHE A N 1
ATOM 1818 C CA . PHE A 1 224 ? -4.581 -31.657 4.258 1.00 33.75 224 PHE A CA 1
ATOM 1819 C C . PHE A 1 224 ? -5.206 -32.238 5.543 1.00 33.75 224 PHE A C 1
ATOM 1821 O O . PHE A 1 224 ? -4.512 -32.573 6.496 1.00 33.75 224 PHE A O 1
ATOM 1828 N N . SER A 1 225 ? -6.533 -32.335 5.583 1.00 26.56 225 SER A N 1
ATOM 1829 C CA . SER A 1 225 ? -7.296 -33.128 6.538 1.00 26.56 225 SER A CA 1
ATOM 1830 C C . SER A 1 225 ? -7.462 -34.510 5.919 1.00 26.56 225 SER A C 1
ATOM 1832 O O . SER A 1 225 ? -8.543 -34.887 5.470 1.00 26.56 225 SER A O 1
ATOM 1834 N N . TRP A 1 226 ? -6.370 -35.272 5.864 1.00 29.48 226 TRP A N 1
ATOM 1835 C CA . TRP A 1 226 ? -6.515 -36.724 5.833 1.00 29.48 226 TRP A CA 1
ATOM 1836 C C . TRP A 1 226 ? -7.259 -37.136 7.112 1.00 29.48 226 TRP A C 1
ATOM 1838 O O . TRP A 1 226 ? -6.933 -36.647 8.189 1.00 29.48 226 TRP A O 1
ATOM 1848 N N . VAL A 1 227 ? -8.256 -38.015 6.974 1.00 28.62 227 VAL A N 1
ATOM 1849 C CA . VAL A 1 227 ? -9.236 -38.466 7.992 1.00 28.62 227 VAL A CA 1
ATOM 1850 C C . VAL A 1 227 ? -10.570 -37.703 8.007 1.00 28.62 227 VAL A C 1
ATOM 1852 O O . VAL A 1 227 ? -11.045 -37.283 9.057 1.00 28.62 227 VAL A O 1
ATOM 1855 N N . LYS A 1 228 ? -11.247 -37.603 6.852 1.00 26.89 228 LYS A N 1
ATOM 1856 C CA . LYS A 1 228 ? -12.717 -37.793 6.787 1.00 26.89 228 LYS A CA 1
ATOM 1857 C C . LYS A 1 228 ? -13.252 -37.964 5.360 1.00 26.89 228 LYS A C 1
ATOM 1859 O O . LYS A 1 228 ? -14.181 -37.290 4.944 1.00 26.89 228 LYS A O 1
ATOM 1864 N N . THR A 1 229 ? -12.719 -38.941 4.638 1.00 27.77 229 THR A N 1
ATOM 1865 C CA . THR A 1 229 ? -13.483 -39.580 3.562 1.00 27.77 229 THR A CA 1
ATOM 1866 C C . THR A 1 229 ? -12.981 -41.001 3.413 1.00 27.77 229 THR A C 1
ATOM 1868 O O . THR A 1 229 ? -11.862 -41.251 2.973 1.00 27.77 229 THR A O 1
ATOM 1871 N N . ARG A 1 230 ? -13.818 -41.936 3.861 1.00 26.17 230 ARG A N 1
ATOM 1872 C CA . ARG A 1 230 ? -13.788 -43.327 3.435 1.00 26.17 230 ARG A CA 1
ATOM 1873 C C . ARG A 1 230 ? -13.883 -43.295 1.908 1.00 26.17 230 ARG A C 1
ATOM 1875 O O . ARG A 1 230 ? -14.924 -42.943 1.368 1.00 26.17 230 ARG A O 1
ATOM 1882 N N . PHE A 1 231 ? -12.762 -43.543 1.238 1.00 26.08 231 PHE A N 1
ATOM 1883 C CA . PHE A 1 231 ? -12.708 -43.717 -0.207 1.00 26.08 231 PHE A CA 1
ATOM 1884 C C . PHE A 1 231 ? -13.210 -45.138 -0.482 1.00 26.08 231 PHE A C 1
ATOM 1886 O O . PHE A 1 231 ? -12.431 -46.084 -0.556 1.00 26.08 231 PHE A O 1
ATOM 1893 N N . GLU A 1 232 ? -14.533 -45.303 -0.497 1.00 24.56 232 GLU A N 1
ATOM 1894 C CA . GLU A 1 232 ? -15.156 -46.471 -1.112 1.00 24.56 232 GLU A CA 1
ATOM 1895 C C . GLU A 1 232 ? -14.939 -46.347 -2.623 1.00 24.56 232 GLU A C 1
ATOM 1897 O O . GLU A 1 232 ? -15.491 -45.481 -3.294 1.00 24.56 232 GLU A O 1
ATOM 1902 N N . SER A 1 233 ? -13.987 -47.150 -3.093 1.00 28.55 233 SER A N 1
ATOM 1903 C CA . SER A 1 233 ? -14.078 -47.976 -4.295 1.00 28.55 233 SER A CA 1
ATOM 1904 C C . SER A 1 233 ? -14.975 -47.431 -5.409 1.00 28.55 233 SER A C 1
ATOM 1906 O O . SER A 1 233 ? -16.179 -47.624 -5.361 1.00 28.55 233 SER A O 1
ATOM 1908 N N . THR A 1 234 ? -14.367 -46.843 -6.442 1.00 29.30 234 THR A N 1
ATOM 1909 C CA . THR A 1 234 ? -14.421 -47.334 -7.836 1.00 29.30 234 THR A CA 1
ATOM 1910 C C . THR A 1 234 ? -13.814 -46.281 -8.754 1.00 29.30 234 THR A C 1
ATOM 1912 O O . THR A 1 234 ? -14.468 -45.317 -9.118 1.00 29.30 234 THR A O 1
ATOM 1915 N N . HIS A 1 235 ? -12.543 -46.450 -9.100 1.00 28.38 235 HIS A N 1
ATOM 1916 C CA . HIS A 1 235 ? -12.069 -46.506 -10.483 1.00 28.38 235 HIS A CA 1
ATOM 1917 C C . HIS A 1 235 ? -10.606 -46.946 -10.429 1.00 28.38 235 HIS A C 1
ATOM 1919 O O . HIS A 1 235 ? -9.790 -46.389 -9.698 1.00 28.38 235 HIS A O 1
ATOM 1925 N N . ALA A 1 236 ? -10.337 -48.045 -11.124 1.00 27.17 236 ALA A N 1
ATOM 1926 C CA . ALA A 1 236 ? -9.105 -48.804 -11.082 1.00 27.17 236 ALA A CA 1
ATOM 1927 C C . ALA A 1 236 ? -7.880 -47.929 -11.390 1.00 27.17 236 ALA A C 1
ATOM 1929 O O . ALA A 1 236 ? -7.687 -47.466 -12.511 1.00 27.17 236 ALA A O 1
ATOM 1930 N N . PHE A 1 237 ? -7.032 -47.747 -10.380 1.00 27.66 237 PHE A N 1
ATOM 1931 C CA . PHE A 1 237 ? -5.633 -47.396 -10.566 1.00 27.66 237 PHE A CA 1
ATOM 1932 C C . PHE A 1 237 ? -4.946 -48.655 -11.109 1.00 27.66 237 PHE A C 1
ATOM 1934 O O . PHE A 1 237 ? -4.682 -49.577 -10.343 1.00 27.66 237 PHE A O 1
ATOM 1941 N N . SER A 1 238 ? -4.755 -48.748 -12.428 1.00 24.19 238 SER A N 1
ATOM 1942 C CA . SER A 1 238 ? -3.997 -49.845 -13.044 1.00 24.19 238 SER A CA 1
ATOM 1943 C C . SER A 1 238 ? -2.502 -49.570 -12.846 1.00 24.19 238 SER A C 1
ATOM 1945 O O . SER A 1 238 ? -2.006 -48.584 -13.397 1.00 24.19 238 SER A O 1
ATOM 1947 N N . PRO A 1 239 ? -1.764 -50.373 -12.062 1.00 31.97 239 PRO A N 1
ATOM 1948 C CA . PRO A 1 239 ? -0.366 -50.122 -11.755 1.00 31.97 239 PRO A CA 1
ATOM 1949 C C . PRO A 1 239 ? 0.532 -50.904 -12.718 1.00 31.97 239 PRO A C 1
ATOM 1951 O O . PRO A 1 239 ? 1.336 -51.715 -12.286 1.00 31.97 239 PRO A O 1
ATOM 1954 N N . ASP A 1 240 ? 0.420 -50.650 -14.020 1.00 27.69 240 ASP A N 1
ATOM 1955 C CA . ASP A 1 240 ? 1.295 -51.268 -15.019 1.00 27.69 240 ASP A CA 1
ATOM 1956 C C . ASP A 1 240 ? 2.044 -50.183 -15.781 1.00 27.69 240 ASP A C 1
ATOM 1958 O O . ASP A 1 240 ? 1.624 -49.763 -16.851 1.00 27.69 240 ASP A O 1
ATOM 1962 N N . HIS A 1 241 ? 3.125 -49.690 -15.172 1.00 31.98 241 HIS A N 1
ATOM 1963 C CA . HIS A 1 241 ? 4.372 -49.255 -15.824 1.00 31.98 241 HIS A CA 1
ATOM 1964 C C . HIS A 1 241 ? 5.420 -48.975 -14.730 1.00 31.98 241 HIS A C 1
ATOM 1966 O O . HIS A 1 241 ? 5.942 -47.875 -14.568 1.00 31.98 241 HIS A O 1
ATOM 1972 N N . CYS A 1 242 ? 5.726 -50.000 -13.931 1.00 29.70 242 CYS A N 1
ATOM 1973 C CA . CYS A 1 242 ? 6.911 -50.018 -13.081 1.00 29.70 242 CYS A CA 1
ATOM 1974 C C . CYS A 1 242 ? 7.896 -51.041 -13.649 1.00 29.70 242 CYS A C 1
ATOM 1976 O O . CYS A 1 242 ? 7.929 -52.192 -13.231 1.00 29.70 242 CYS A O 1
ATOM 1978 N N . SER A 1 243 ? 8.707 -50.632 -14.625 1.00 26.97 243 SER A N 1
ATOM 1979 C CA . SER A 1 243 ? 9.936 -51.361 -14.937 1.00 26.97 243 SER A CA 1
ATOM 1980 C C . SER A 1 243 ? 10.930 -50.471 -15.677 1.00 26.97 243 SER A C 1
ATOM 1982 O O . SER A 1 243 ? 10.913 -50.391 -16.903 1.00 26.97 243 SER A O 1
ATOM 1984 N N . ARG A 1 244 ? 11.833 -49.831 -14.928 1.00 27.52 244 ARG A N 1
ATOM 1985 C CA . ARG A 1 244 ? 13.293 -50.026 -15.033 1.00 27.52 244 ARG A CA 1
ATOM 1986 C C . ARG A 1 244 ? 14.037 -48.933 -14.260 1.00 27.52 244 ARG A C 1
ATOM 1988 O O . ARG A 1 244 ? 13.738 -47.750 -14.356 1.00 27.52 244 ARG A O 1
ATOM 1995 N N . SER A 1 245 ? 15.053 -49.389 -13.529 1.00 27.02 245 SER A N 1
ATOM 1996 C CA . SER A 1 245 ? 16.108 -48.623 -12.852 1.00 27.02 245 SER A CA 1
ATOM 1997 C C . SER A 1 245 ? 15.709 -47.755 -11.651 1.00 27.02 245 SER A C 1
ATOM 1999 O O . SER A 1 245 ? 15.822 -46.534 -11.659 1.00 27.02 245 SER A O 1
ATOM 2001 N N . CYS A 1 246 ? 15.417 -48.429 -10.536 1.00 26.84 246 CYS A N 1
ATOM 2002 C CA . CYS A 1 246 ? 15.971 -48.013 -9.249 1.00 26.84 246 CYS A CA 1
ATOM 2003 C C . CYS A 1 246 ? 17.505 -48.047 -9.331 1.00 26.84 246 CYS A C 1
ATOM 2005 O O . CYS A 1 246 ? 18.090 -49.124 -9.296 1.00 26.84 246 CYS A O 1
ATOM 2007 N N . ALA A 1 247 ? 18.151 -46.888 -9.430 1.00 24.70 247 ALA A N 1
ATOM 2008 C CA . ALA A 1 247 ? 19.506 -46.676 -8.925 1.00 24.70 247 ALA A CA 1
ATOM 2009 C C . ALA A 1 247 ? 19.805 -45.172 -8.831 1.00 24.70 247 ALA A C 1
ATOM 2011 O O . ALA A 1 247 ? 19.479 -44.407 -9.733 1.00 24.70 247 ALA A O 1
ATOM 2012 N N . CYS A 1 248 ? 20.489 -44.797 -7.749 1.00 23.47 248 CYS A N 1
ATOM 2013 C CA . CYS A 1 248 ? 21.150 -43.510 -7.508 1.00 23.47 248 CYS A CA 1
ATOM 2014 C C . CYS A 1 248 ? 20.288 -42.366 -6.945 1.00 23.47 248 CYS A C 1
ATOM 2016 O O . CYS A 1 248 ? 20.033 -41.332 -7.558 1.00 23.47 248 CYS A O 1
ATOM 2018 N N . PHE A 1 249 ? 19.978 -42.533 -5.659 1.00 27.62 249 PHE A N 1
ATOM 2019 C CA . PHE A 1 249 ? 19.838 -41.457 -4.683 1.00 27.62 249 PHE A CA 1
ATOM 2020 C C . PHE A 1 249 ? 21.135 -40.613 -4.646 1.00 27.62 249 PHE A C 1
ATOM 2022 O O . PHE A 1 249 ? 22.107 -40.984 -3.998 1.00 27.62 249 PHE A O 1
ATOM 2029 N N . ALA A 1 250 ? 21.172 -39.480 -5.350 1.00 26.14 250 ALA A N 1
ATOM 2030 C CA . ALA A 1 250 ? 22.146 -38.408 -5.122 1.00 26.14 250 ALA A CA 1
ATOM 2031 C C . ALA A 1 250 ? 21.556 -37.078 -5.616 1.00 26.14 250 ALA A C 1
ATOM 2033 O O . ALA A 1 250 ? 21.563 -36.770 -6.803 1.00 26.14 250 ALA A O 1
ATOM 2034 N N . SER A 1 251 ? 20.999 -36.292 -4.695 1.00 26.36 251 SER A N 1
ATOM 2035 C CA . SER A 1 251 ? 20.426 -34.974 -4.983 1.00 26.36 251 SER A CA 1
ATOM 2036 C C . SER A 1 251 ? 21.472 -33.876 -4.773 1.00 26.36 251 SER A C 1
ATOM 2038 O O . SER A 1 251 ? 21.911 -33.685 -3.636 1.00 26.36 251 SER A O 1
ATOM 2040 N N . PRO A 1 252 ? 21.827 -33.068 -5.788 1.00 30.50 252 PRO A N 1
ATOM 2041 C CA . PRO A 1 252 ? 22.292 -31.717 -5.551 1.00 30.50 252 PRO A CA 1
ATOM 2042 C C . PRO A 1 252 ? 21.063 -30.813 -5.449 1.00 30.50 252 PRO A C 1
ATOM 2044 O O . PRO A 1 252 ? 20.314 -30.631 -6.411 1.00 30.50 252 PRO A O 1
ATOM 2047 N N . ARG A 1 253 ? 20.884 -30.203 -4.275 1.00 35.53 253 ARG A N 1
ATOM 2048 C CA . ARG A 1 253 ? 19.939 -29.105 -4.045 1.00 35.53 253 ARG A CA 1
ATOM 2049 C C . ARG A 1 253 ? 20.160 -28.010 -5.099 1.00 35.53 253 ARG A C 1
ATOM 2051 O O . ARG A 1 253 ? 21.075 -27.202 -4.967 1.00 35.53 253 ARG A O 1
ATOM 2058 N N . ARG A 1 254 ? 19.319 -27.951 -6.130 1.00 32.44 254 ARG A N 1
ATOM 2059 C CA . ARG A 1 254 ? 19.150 -26.764 -6.976 1.00 32.44 254 ARG A CA 1
ATOM 2060 C C . ARG A 1 254 ? 17.665 -26.520 -7.194 1.00 32.44 254 ARG A C 1
ATOM 2062 O O . ARG A 1 254 ? 16.942 -27.375 -7.695 1.00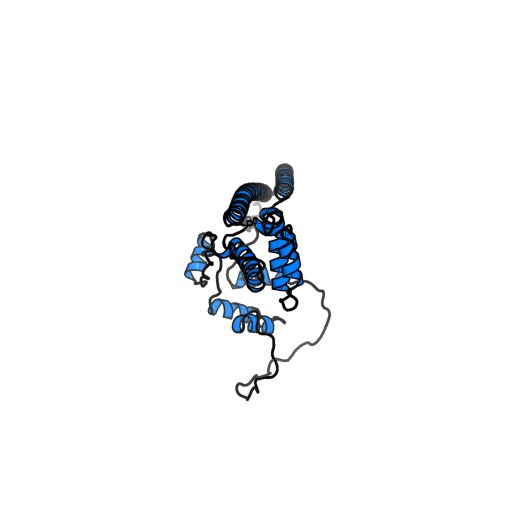 32.44 254 ARG A O 1
ATOM 2069 N N . HIS A 1 255 ? 17.231 -25.339 -6.771 1.00 36.72 255 HIS A N 1
ATOM 2070 C CA . HIS A 1 255 ? 15.953 -24.747 -7.138 1.00 36.72 255 HIS A CA 1
ATOM 2071 C C . HIS A 1 255 ? 15.808 -24.778 -8.676 1.00 36.72 255 HIS A C 1
ATOM 2073 O O . HIS A 1 255 ? 16.755 -24.392 -9.368 1.00 36.72 255 HIS A O 1
ATOM 2079 N N . PRO A 1 256 ? 14.700 -25.281 -9.244 1.00 40.03 256 PRO A N 1
ATOM 2080 C CA . PRO A 1 256 ? 14.645 -25.579 -10.669 1.00 40.03 256 PRO A CA 1
ATOM 2081 C C . PRO A 1 256 ? 14.314 -24.341 -11.520 1.00 40.03 256 PRO A C 1
ATOM 2083 O O . PRO A 1 256 ? 13.181 -24.144 -11.946 1.00 40.03 256 PRO A O 1
ATOM 2086 N N . ASP A 1 257 ? 15.335 -23.557 -11.874 1.00 38.00 257 ASP A N 1
ATOM 2087 C CA . ASP A 1 257 ? 15.258 -22.547 -12.952 1.00 38.00 257 ASP A CA 1
ATOM 2088 C C . ASP A 1 257 ? 14.954 -23.170 -14.337 1.00 38.00 257 ASP A C 1
ATOM 2090 O O . ASP A 1 257 ? 14.581 -22.472 -15.288 1.00 38.00 257 ASP A O 1
ATOM 2094 N N . TRP A 1 258 ? 15.088 -24.497 -14.467 1.00 44.91 258 TRP A N 1
ATOM 2095 C CA . TRP A 1 258 ? 14.932 -25.247 -15.719 1.00 44.91 258 TRP A CA 1
ATOM 2096 C C . TRP A 1 258 ? 13.473 -25.421 -16.178 1.00 44.91 258 TRP A C 1
ATOM 2098 O O . TRP A 1 258 ? 13.238 -25.551 -17.382 1.00 44.91 258 TRP A O 1
ATOM 2108 N N . ILE A 1 259 ? 12.496 -25.347 -15.262 1.00 41.19 259 ILE A N 1
ATOM 2109 C CA . ILE A 1 259 ? 11.056 -25.492 -15.566 1.00 41.19 259 ILE A CA 1
ATOM 2110 C C . ILE A 1 259 ? 10.567 -24.329 -16.445 1.00 41.19 259 ILE A C 1
ATOM 2112 O O . ILE A 1 259 ? 9.717 -24.505 -17.315 1.00 41.19 259 ILE A O 1
ATOM 2116 N N . SER A 1 260 ? 11.175 -23.146 -16.308 1.00 45.44 260 SER A N 1
ATOM 2117 C CA . SER A 1 260 ? 10.731 -21.942 -17.012 1.00 45.44 260 SER A CA 1
ATOM 2118 C C . SER A 1 260 ? 10.920 -22.014 -18.532 1.00 45.44 260 SER A C 1
ATOM 2120 O O . SER A 1 260 ? 10.007 -21.661 -19.263 1.00 45.44 260 SER A O 1
ATOM 2122 N N . ARG A 1 261 ? 12.062 -22.487 -19.052 1.00 39.75 261 ARG A N 1
ATOM 2123 C CA . ARG A 1 261 ? 12.377 -22.369 -20.495 1.00 39.75 261 ARG A CA 1
ATOM 2124 C C . ARG A 1 261 ? 11.723 -23.439 -21.364 1.00 39.75 261 ARG A C 1
ATOM 2126 O O . ARG A 1 261 ? 11.454 -23.186 -22.532 1.00 39.75 261 ARG A O 1
ATOM 2133 N N . ARG A 1 262 ? 11.505 -24.645 -20.830 1.00 42.84 262 ARG A N 1
ATOM 2134 C CA . ARG A 1 262 ? 10.890 -25.760 -21.573 1.00 42.84 262 ARG A CA 1
ATOM 2135 C C . ARG A 1 262 ? 9.363 -25.651 -21.581 1.00 42.84 262 ARG A C 1
ATOM 2137 O O . ARG A 1 262 ? 8.763 -25.851 -22.629 1.00 42.84 262 ARG A O 1
ATOM 2144 N N . PHE A 1 263 ? 8.764 -25.216 -20.471 1.00 41.91 263 PHE A N 1
ATOM 2145 C CA . PHE A 1 263 ? 7.337 -24.898 -20.409 1.00 41.91 263 PHE A CA 1
ATOM 2146 C C . PHE A 1 263 ? 6.985 -23.646 -21.233 1.00 41.91 263 PHE A C 1
ATOM 2148 O O . PHE A 1 263 ? 6.006 -23.654 -21.976 1.00 41.91 263 PHE A O 1
ATOM 2155 N N . LYS A 1 264 ? 7.841 -22.605 -21.206 1.00 43.94 264 LYS A N 1
ATOM 2156 C CA . LYS A 1 264 ? 7.729 -21.442 -22.108 1.00 43.94 264 LYS A CA 1
ATOM 2157 C C . LYS A 1 264 ? 7.686 -21.869 -23.593 1.00 43.94 264 LYS A C 1
ATOM 2159 O O . LYS A 1 264 ? 6.894 -21.296 -24.330 1.00 43.94 264 LYS A O 1
ATOM 2164 N N . ARG A 1 265 ? 8.427 -22.907 -24.030 1.00 42.56 265 ARG A N 1
ATOM 2165 C CA . ARG A 1 265 ? 8.328 -23.475 -25.404 1.00 42.56 265 ARG A CA 1
ATOM 2166 C C . ARG A 1 265 ? 6.981 -24.125 -25.676 1.00 42.56 265 ARG A C 1
ATOM 2168 O O . ARG A 1 265 ? 6.375 -23.829 -26.697 1.00 42.56 265 ARG A O 1
ATOM 2175 N N . LEU A 1 266 ? 6.531 -24.988 -24.769 1.00 39.81 266 LEU A N 1
ATOM 2176 C CA . LEU A 1 266 ? 5.323 -25.797 -24.942 1.00 39.81 266 LEU A CA 1
ATOM 2177 C C . LEU A 1 266 ? 4.049 -24.942 -25.062 1.00 39.81 266 LEU A C 1
ATOM 2179 O O . LEU A 1 266 ? 3.169 -25.251 -25.852 1.00 39.81 266 LEU A O 1
ATOM 2183 N N . VAL A 1 267 ? 3.976 -23.833 -24.319 1.00 45.22 267 VAL A N 1
ATOM 2184 C CA . VAL A 1 267 ? 2.818 -22.917 -24.323 1.00 45.22 267 VAL A CA 1
ATOM 2185 C C . VAL A 1 267 ? 3.004 -21.754 -25.320 1.00 45.22 267 VAL A C 1
ATOM 2187 O O . VAL A 1 267 ? 2.196 -20.828 -25.382 1.00 45.22 267 VAL A O 1
ATOM 2190 N N . GLY A 1 268 ? 4.080 -21.759 -26.119 1.00 39.81 268 GLY A N 1
ATOM 2191 C CA . GLY A 1 268 ? 4.378 -20.684 -27.072 1.00 39.81 268 GLY A CA 1
ATOM 2192 C C . GLY A 1 268 ? 4.617 -19.321 -26.406 1.00 39.81 268 GLY A C 1
ATOM 2193 O O . GLY A 1 268 ? 4.207 -18.296 -26.940 1.00 39.81 268 GLY A O 1
ATOM 2194 N N . ILE A 1 269 ? 5.248 -19.311 -25.229 1.00 45.66 269 ILE A N 1
ATOM 2195 C CA . ILE A 1 269 ? 5.656 -18.140 -24.434 1.00 45.66 269 ILE A CA 1
ATOM 2196 C C . ILE A 1 269 ? 7.172 -17.909 -24.614 1.00 45.66 269 ILE A C 1
ATOM 2198 O O . ILE A 1 269 ? 7.933 -17.819 -23.649 1.00 45.66 269 ILE A O 1
ATOM 2202 N N . HIS A 1 270 ? 7.646 -17.861 -25.859 1.00 37.53 270 HIS A N 1
ATOM 2203 C CA . HIS A 1 270 ? 9.007 -17.419 -26.173 1.00 37.53 270 HIS A CA 1
ATOM 2204 C C . HIS A 1 270 ? 8.987 -15.934 -26.487 1.00 37.53 270 HIS A C 1
ATOM 2206 O O . HIS A 1 270 ? 8.699 -15.567 -27.612 1.00 37.53 270 HIS A O 1
ATOM 2212 N N . ASP A 1 271 ? 9.184 -15.123 -25.448 1.00 35.78 271 ASP A N 1
ATOM 2213 C CA . ASP A 1 271 ? 9.991 -13.889 -25.464 1.00 35.78 271 ASP A CA 1
ATOM 2214 C C . ASP A 1 271 ? 9.684 -13.073 -24.214 1.00 35.78 271 ASP A C 1
ATOM 2216 O O . ASP A 1 271 ? 9.065 -12.016 -24.220 1.00 35.78 271 ASP A O 1
ATOM 2220 N N . LEU A 1 272 ? 10.106 -13.618 -23.080 1.00 43.34 272 LEU A N 1
ATOM 2221 C CA . LEU A 1 272 ? 10.089 -12.924 -21.802 1.00 43.34 272 LEU A CA 1
ATOM 2222 C C . LEU A 1 272 ? 11.365 -13.304 -21.074 1.00 43.34 272 LEU A C 1
ATOM 2224 O O . LEU A 1 272 ? 11.284 -14.143 -20.182 1.00 43.34 272 LEU A O 1
ATOM 2228 N N . ASP A 1 273 ? 12.509 -12.833 -21.582 1.00 31.55 273 ASP A N 1
ATOM 2229 C CA . ASP A 1 273 ? 13.722 -12.455 -20.834 1.00 31.55 273 ASP A CA 1
ATOM 2230 C C . ASP A 1 273 ? 14.845 -12.095 -21.838 1.00 31.55 273 ASP A C 1
ATOM 2232 O O . ASP A 1 273 ? 15.693 -12.922 -22.166 1.00 31.55 273 ASP A O 1
ATOM 2236 N N . GLY A 1 274 ? 14.855 -10.848 -22.325 1.00 25.78 274 GLY A N 1
ATOM 2237 C CA . GLY A 1 274 ? 16.003 -10.253 -23.023 1.00 25.78 274 GLY A CA 1
ATOM 2238 C C . GLY A 1 274 ? 15.883 -10.177 -24.545 1.00 25.78 274 GLY A C 1
ATOM 2239 O O . GLY A 1 274 ? 15.875 -11.186 -25.239 1.00 25.78 274 GLY A O 1
ATOM 2240 N N . ALA A 1 275 ? 15.877 -8.948 -25.065 1.00 28.73 275 ALA A N 1
AT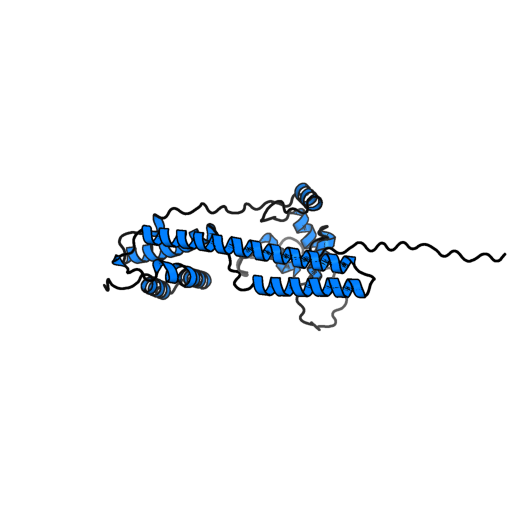OM 2241 C CA . ALA A 1 275 ? 16.179 -8.662 -26.459 1.00 28.73 275 ALA A CA 1
ATOM 2242 C C . ALA A 1 275 ? 17.523 -9.313 -26.844 1.00 28.73 275 ALA A C 1
ATOM 2244 O O . ALA A 1 275 ? 18.584 -8.844 -26.428 1.00 28.73 275 ALA A O 1
ATOM 2245 N N . ALA A 1 276 ? 17.475 -10.393 -27.622 1.00 25.38 276 ALA A N 1
ATOM 2246 C CA . ALA A 1 276 ? 18.636 -11.008 -28.244 1.00 25.38 276 ALA A CA 1
ATOM 2247 C C . ALA A 1 276 ? 18.427 -11.041 -29.762 1.00 25.38 276 ALA A C 1
ATOM 2249 O O . ALA A 1 276 ? 17.471 -11.606 -30.281 1.00 25.38 276 ALA A O 1
ATOM 2250 N N . VAL A 1 277 ? 19.353 -10.367 -30.432 1.00 26.78 277 VAL A N 1
ATOM 2251 C CA . VAL A 1 277 ? 19.509 -10.177 -31.874 1.00 26.78 277 VAL A CA 1
ATOM 2252 C C . VAL A 1 277 ? 19.467 -11.512 -32.634 1.00 26.78 277 VAL A C 1
ATOM 2254 O O . VAL A 1 277 ? 20.143 -12.454 -32.209 1.00 26.78 277 VAL A O 1
ATOM 2257 N N . PRO A 1 278 ? 18.759 -11.623 -33.775 1.00 28.42 278 PRO A N 1
ATOM 2258 C CA . PRO A 1 278 ? 18.842 -12.818 -34.602 1.00 28.42 278 PRO A CA 1
ATOM 2259 C C . PRO A 1 278 ? 20.193 -12.860 -35.331 1.00 28.42 278 PRO A C 1
ATOM 2261 O O . PRO A 1 278 ? 20.452 -12.099 -36.261 1.00 28.42 278 PRO A O 1
ATOM 2264 N N . ALA A 1 279 ? 21.065 -13.778 -34.913 1.00 28.20 279 ALA A N 1
ATOM 2265 C CA . ALA A 1 279 ? 22.240 -14.173 -35.677 1.00 28.20 279 ALA A CA 1
ATOM 2266 C C . ALA A 1 279 ? 21.803 -15.083 -36.837 1.00 28.20 279 ALA A C 1
ATOM 2268 O O . ALA A 1 279 ? 21.565 -16.278 -36.652 1.00 28.20 279 ALA A O 1
ATOM 2269 N N . GLY A 1 280 ? 21.699 -14.516 -38.038 1.00 26.55 280 GLY A N 1
ATOM 2270 C CA . GLY A 1 280 ? 21.564 -15.281 -39.273 1.00 26.55 280 GLY A CA 1
ATOM 2271 C C . GLY A 1 280 ? 22.857 -16.041 -39.573 1.00 26.55 280 GLY A C 1
ATOM 2272 O O . GLY A 1 280 ? 23.865 -15.446 -39.941 1.00 26.55 280 GLY A O 1
ATOM 2273 N N . ARG A 1 281 ? 22.838 -17.368 -39.421 1.00 26.30 281 ARG A N 1
ATOM 2274 C CA . ARG A 1 281 ? 23.802 -18.265 -40.075 1.00 26.30 281 ARG A CA 1
ATOM 2275 C C . ARG A 1 281 ? 23.233 -18.649 -41.438 1.00 26.30 281 ARG A C 1
ATOM 2277 O O . ARG A 1 281 ? 22.444 -19.585 -41.524 1.00 26.30 281 ARG A O 1
ATOM 2284 N N . SER A 1 282 ? 23.664 -17.974 -42.497 1.00 29.20 282 SER A N 1
ATOM 2285 C CA . SER A 1 282 ? 23.630 -18.532 -43.848 1.00 29.20 282 SER A CA 1
ATOM 2286 C C . SER A 1 282 ? 24.902 -19.361 -44.054 1.00 29.20 282 SER A C 1
ATOM 2288 O O . SER A 1 282 ? 26.022 -18.859 -44.019 1.00 29.20 282 SER A O 1
ATOM 2290 N N . ARG A 1 283 ? 24.730 -20.676 -44.224 1.00 28.89 283 ARG A N 1
ATOM 2291 C CA . ARG A 1 283 ? 25.731 -21.529 -44.874 1.00 28.89 283 ARG A CA 1
ATOM 2292 C C . ARG A 1 283 ? 25.709 -21.171 -46.359 1.00 28.89 283 ARG A C 1
ATOM 2294 O O . ARG A 1 283 ? 24.781 -21.571 -47.052 1.00 28.89 283 ARG A O 1
ATOM 2301 N N . THR A 1 284 ? 26.707 -20.445 -46.843 1.00 32.16 284 THR A N 1
ATOM 2302 C CA . THR A 1 284 ? 27.029 -20.391 -48.274 1.00 32.16 284 THR A CA 1
ATOM 2303 C C . THR A 1 284 ? 28.173 -21.353 -48.554 1.00 32.16 284 THR A C 1
ATOM 2305 O O . THR A 1 284 ? 29.177 -21.371 -47.841 1.00 32.16 284 THR A O 1
ATOM 2308 N N . GLY A 1 285 ? 27.940 -22.216 -49.541 1.00 30.23 285 GLY A N 1
ATOM 2309 C CA . GLY A 1 285 ? 28.814 -23.305 -49.942 1.00 30.23 285 GLY A CA 1
ATOM 2310 C C . GLY A 1 285 ? 30.144 -22.844 -50.530 1.00 30.23 285 GLY A C 1
ATOM 2311 O O . GLY A 1 285 ? 30.306 -21.719 -50.996 1.00 30.23 285 GLY A O 1
ATOM 2312 N N . GLN A 1 286 ? 31.087 -23.777 -50.476 1.00 29.98 286 GLN A N 1
ATOM 2313 C CA . GLN A 1 286 ? 32.373 -23.746 -51.154 1.00 29.98 286 GLN A CA 1
ATOM 2314 C C . GLN A 1 286 ? 32.196 -23.546 -52.665 1.00 29.98 286 GLN A C 1
ATOM 2316 O O . GLN A 1 286 ? 31.452 -24.286 -53.303 1.00 29.98 286 GLN A O 1
ATOM 2321 N N . ALA A 1 287 ? 32.959 -22.615 -53.234 1.00 30.98 287 ALA A N 1
ATOM 2322 C CA . ALA A 1 287 ? 33.361 -22.641 -54.633 1.00 30.98 287 ALA A CA 1
ATOM 2323 C C . ALA A 1 287 ? 34.897 -22.599 -54.674 1.00 30.98 287 ALA A C 1
ATOM 2325 O O . ALA A 1 287 ? 35.522 -21.730 -54.065 1.00 30.98 287 ALA A O 1
ATOM 2326 N N . ALA A 1 288 ? 35.484 -23.605 -55.320 1.00 34.66 288 ALA A N 1
ATOM 2327 C CA . ALA A 1 288 ? 36.916 -23.755 -55.556 1.00 34.66 288 ALA A CA 1
ATOM 2328 C C . ALA A 1 288 ? 37.414 -22.770 -56.639 1.00 34.66 288 ALA A C 1
ATOM 2330 O O . ALA A 1 288 ? 36.620 -22.367 -57.490 1.00 34.66 288 ALA A O 1
ATOM 2331 N N . PRO A 1 289 ? 38.710 -22.402 -56.663 1.00 37.66 289 PRO A N 1
ATOM 2332 C CA . PRO A 1 289 ? 39.261 -21.564 -57.722 1.00 37.66 289 PRO A CA 1
ATOM 2333 C C . PRO A 1 289 ? 39.569 -22.387 -58.982 1.00 37.66 289 PRO A C 1
ATOM 2335 O O . PRO A 1 289 ? 40.236 -23.423 -58.920 1.00 37.66 289 PRO A O 1
ATOM 2338 N N . ALA A 1 290 ? 39.106 -21.896 -60.133 1.00 32.75 290 ALA A N 1
ATOM 2339 C CA . ALA A 1 290 ? 39.526 -22.371 -61.444 1.00 32.75 290 ALA A CA 1
ATOM 2340 C C . ALA A 1 290 ? 40.968 -21.920 -61.725 1.00 32.75 290 ALA A C 1
ATOM 2342 O O . ALA A 1 290 ? 41.320 -20.759 -61.520 1.00 32.75 290 ALA A O 1
ATOM 2343 N N . ARG A 1 291 ? 41.790 -22.866 -62.186 1.00 34.56 291 ARG A N 1
ATOM 2344 C CA . ARG A 1 291 ? 43.067 -22.604 -62.854 1.00 34.56 291 ARG A CA 1
ATOM 2345 C C . ARG A 1 291 ? 42.787 -22.161 -64.291 1.00 34.56 291 ARG A C 1
ATOM 2347 O O . ARG A 1 291 ? 41.939 -22.768 -64.944 1.00 34.56 291 ARG A O 1
ATOM 2354 N N . GLY A 1 292 ? 43.538 -21.172 -64.756 1.00 35.91 292 GLY A N 1
ATOM 2355 C CA . GLY A 1 292 ? 43.602 -20.684 -66.132 1.00 35.91 292 GLY A CA 1
ATOM 2356 C C . GLY A 1 292 ? 44.623 -19.569 -66.196 1.00 35.91 292 GLY A C 1
ATOM 2357 O O . GLY A 1 292 ? 44.299 -18.497 -65.645 1.00 35.91 292 GLY A O 1
#

pLDDT: mean 75.0, std 25.45, range [23.47, 96.88]

Foldseek 3Di:
DPQFAFPLNLLVVLLVVPPPDDPVVSVLSVCLSVPQVCVQRRRPTLVRDALVSLVVSVVVLVVVLVVLVVLVVVLVVLVVQLQVLVVQLLVPPDDPVSNVVSVVSNVVSVVVNVVSCPPNDDRCDLVNSVVSLVSLQVSQVVCVVVVNDVDSSSVVDDTPDDDDWDEDEPDPVQVVVCVVPVDRPGPHYDYDPVLLVLVLVVCVVPPCSVVSVCCVPVNDDDDPPPPDDPPPDDDDPDPPDPDDDDDDDDDDDDDCPPCPPVSCVSVVVPDPDDDDDDDDDDDDDDDDDDDD

Radius of gyration: 29.6 Å; chains: 1; bounding box: 61×68×99 Å

Secondary structure (DSSP, 8-state):
--TT-BHHHHHHHHHHH-TT--HHHHHHHHHHIIIIITTTTTTSBGGG--HHHHHHHHHHHHHHHHHHHHHHHHHHHHHHHHHHHHHHHHHTTT-HHHHHHHHHHHHHHHHHHHHHTTT-PPP--HHHHHHHHHHHHHHHHHHHTTTS-S--GGGG-------PPPPEE--HHHHHHHHHH---S-SSEEPPHHHHHHHHHHTTTSTTHHHHHHHHHH-TT-----SS------S--------S------------THHHHHHHHHTT---SS----------PPP-PPPP-